Protein AF-0000000078594697 (afdb_homodimer)

Organism: NCBI:txid1408889

pLDDT: mean 94.87, std 6.85, range [51.72, 98.88]

Nearest PDB structures (foldseek):
  7an4-assembly2_C-2  TM=8.197E-01  e=1.212E-08  Campylobacter jejuni
  8dco-assembly1_A  TM=8.325E-01  e=2.370E-08  Campylobacter jejuni
  7anj-assembly1_A  TM=8.525E-01  e=1.006E-07  Campylobacter jejuni
  8dcl-assembly1_B  TM=8.296E-01  e=3.231E-08  Campylobacter jejuni
  7ang-assembly1_D  TM=7.773E-01  e=3.231E-08  Campylobacter jejuni

InterPro domains:
  IPR000888 dTDP-4-dehydrorhamnose 3,5-epimerase-like [PF00908] (2-135)
  IPR000888 dTDP-4-dehydrorhamnose 3,5-epimerase-like [PTHR21047] (2-148)
  IPR011051 RmlC-like cupin domain superfamily [SSF51182] (1-146)
  IPR014710 RmlC-like jelly roll fold [G3DSA:2.60.120.10] (1-149)

Radius of gyration: 20.28 Å; Cα contacts (8 Å, |Δi|>4): 780; chains: 2; bounding box: 42×62×44 Å

Secondary structure (DSSP, 8-state):
--TT-EEEE--EEEETTEEEEEEEETTSTT----SEEEEEEE-TT-EEEEEEESSPPEEEEEEESEEEEEEE---TT-TTTT-EEEEEEETTB-EEEEE-TT-EEEEEE-SSS-EEEEEEESS---GGGEEE--SSS-SS-----S----/--TT-EEEE--EEEETTEEEEEEEETTSTT----SEEEEEEE-TT-EEEEEEESSPPEEEEEEESEEEEEEE---TT-TTTT-EEEEEEETTB-EEEEE-TT-EEEEEE-SSS-EEEEEEESS---GGGEEE--SSS-SS-----S----

Foldseek 3Di:
DFPPKDKFFWDWAADPVGIDTDFDDCPDPNDDAFADKDKDKDAAFDKDDWKFFAAKKKKKWKEAAKKWKKKAQCDPPTPQHGDIDIDMHHDVTTIIIIDGGRIIMMMHGHDNGMIMMMITIRHHDDPVRMDTDDPPDDDRDDDDPDDDDD/DFPPKDKFFWDWAADPVGIDTDFDDCPDPNDDAFADKDKDKDAAFDKDDWKFFAAKKKKKWKEAAKKWKKKAQCDPPTPQHGDIDIDMHHDVTTIIIIDGGRIIMMMHGHDNGMIMMMITIRHHDDPVRMDTDDPPDDDRDDDDPDDDDD

Solvent-accessible surface area (backbone atoms only — not comparable to full-atom values): 15971 Å² total; per-residue (Å²): 128,56,78,75,51,44,80,40,85,42,59,72,49,73,57,98,47,35,31,41,36,53,71,50,41,63,81,42,88,81,53,76,61,70,9,31,37,34,33,38,36,31,35,52,71,32,72,52,43,31,36,28,29,66,72,44,38,41,33,38,34,35,81,35,34,27,32,42,35,38,37,37,30,72,37,88,90,45,98,35,49,74,40,72,43,79,44,71,37,5,77,92,38,46,32,35,38,34,41,44,45,51,36,35,35,29,37,29,20,71,35,91,43,59,18,33,35,36,39,44,22,35,44,63,89,50,78,86,43,52,48,74,44,55,58,81,64,60,94,83,65,91,62,78,85,66,81,77,84,126,130,55,78,75,51,44,78,40,85,43,58,70,48,72,57,99,48,34,31,41,35,55,71,49,41,63,80,42,88,83,54,76,62,72,8,29,38,33,34,40,37,30,36,51,73,34,72,50,40,33,37,29,31,66,72,44,38,42,34,37,35,33,81,34,33,27,32,42,34,38,35,36,29,73,37,86,88,44,98,33,48,75,40,75,42,79,44,71,37,6,77,91,37,45,34,36,38,33,41,44,45,52,35,36,34,31,37,30,19,73,35,92,41,57,18,34,35,37,39,43,23,35,44,64,89,50,78,86,42,53,50,76,45,55,59,80,63,58,94,82,65,91,63,78,87,66,79,77,85,126

Structure (mmCIF, N/CA/C/O backbone):
data_AF-0000000078594697-model_v1
#
loop_
_entity.id
_entity.type
_entity.pdbx_description
1 polymer 'dTDP-4-dehydrorhamnose 3,5-epimerase'
#
loop_
_atom_site.group_PDB
_atom_site.id
_atom_site.type_symbol
_atom_site.label_atom_id
_atom_site.label_alt_id
_atom_site.label_comp_id
_atom_site.label_asym_id
_atom_site.label_entity_id
_atom_site.label_seq_id
_atom_site.pdbx_PDB_ins_code
_atom_site.Cartn_x
_atom_site.Cartn_y
_atom_site.Cartn_z
_atom_site.occupancy
_atom_site.B_iso_or_equiv
_atom_site.auth_seq_id
_atom_site.auth_comp_id
_atom_site.auth_asym_id
_atom_site.auth_atom_id
_atom_site.pdbx_PDB_model_num
ATOM 1 N N . MET A 1 1 ? 9.719 -25.156 0.836 1 91.62 1 MET A N 1
ATOM 2 C CA . MET A 1 1 ? 9.695 -23.75 0.428 1 91.62 1 MET A CA 1
ATOM 3 C C . MET A 1 1 ? 10.359 -23.578 -0.934 1 91.62 1 MET A C 1
ATOM 5 O O . MET A 1 1 ? 11.422 -24.141 -1.191 1 91.62 1 MET A O 1
ATOM 9 N N . ILE A 1 2 ? 9.633 -22.938 -1.808 1 98.19 2 ILE A N 1
ATOM 10 C CA . ILE A 1 2 ? 10.133 -22.75 -3.166 1 98.19 2 ILE A CA 1
ATOM 11 C C . ILE A 1 2 ? 11.391 -21.875 -3.141 1 98.19 2 ILE A C 1
ATOM 13 O O . ILE A 1 2 ? 11.422 -20.844 -2.467 1 98.19 2 ILE A O 1
ATOM 17 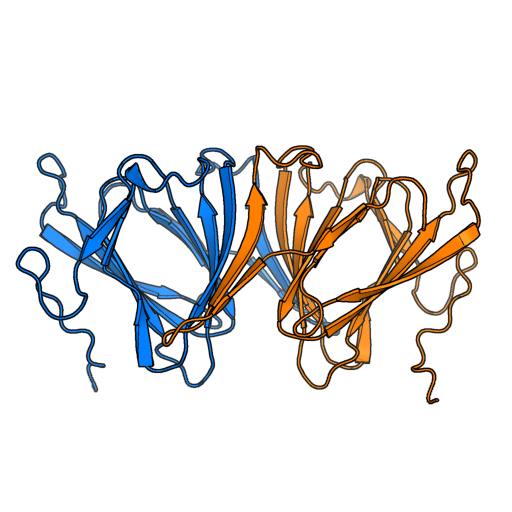N N . ASN A 1 3 ? 12.414 -22.297 -3.869 1 98 3 ASN A N 1
ATOM 18 C CA . ASN A 1 3 ? 13.695 -21.594 -3.904 1 98 3 ASN A CA 1
ATOM 19 C C . ASN A 1 3 ? 13.531 -20.141 -4.328 1 98 3 ASN A C 1
ATOM 21 O O . ASN A 1 3 ? 12.891 -19.859 -5.34 1 98 3 ASN A O 1
ATOM 25 N N . GLY A 1 4 ? 14.125 -19.219 -3.557 1 98 4 GLY A N 1
ATOM 26 C CA . GLY A 1 4 ? 14.094 -17.812 -3.912 1 98 4 GLY A CA 1
ATOM 27 C C . GLY A 1 4 ? 12.922 -17.062 -3.301 1 98 4 GLY A C 1
ATOM 28 O O . GLY A 1 4 ? 12.922 -15.836 -3.26 1 98 4 GLY A O 1
ATOM 29 N N . VAL A 1 5 ? 11.953 -17.844 -2.836 1 98.62 5 VAL A N 1
ATOM 30 C CA . VAL A 1 5 ? 10.805 -17.203 -2.201 1 98.62 5 VAL A CA 1
ATOM 31 C C . VAL A 1 5 ? 11.156 -16.828 -0.763 1 98.62 5 VAL A C 1
ATOM 33 O O . VAL A 1 5 ? 11.789 -17.609 -0.047 1 98.62 5 VAL A O 1
ATOM 36 N N . ILE A 1 6 ? 10.844 -15.625 -0.378 1 98.62 6 ILE A N 1
ATOM 37 C CA . ILE A 1 6 ? 11.07 -15.156 0.984 1 98.62 6 ILE A CA 1
ATOM 38 C C . ILE A 1 6 ? 9.734 -14.859 1.659 1 98.62 6 ILE A C 1
ATOM 40 O O . ILE A 1 6 ? 8.852 -14.227 1.066 1 98.62 6 ILE A O 1
ATOM 44 N N . VAL A 1 7 ? 9.531 -15.375 2.797 1 98.38 7 VAL A N 1
ATOM 45 C CA . VAL A 1 7 ? 8.406 -15.039 3.658 1 98.38 7 VAL A CA 1
ATOM 46 C C . VAL A 1 7 ? 8.914 -14.383 4.941 1 98.38 7 VAL A C 1
ATOM 48 O O . VAL A 1 7 ? 9.672 -14.992 5.699 1 98.38 7 VAL A O 1
ATOM 51 N N . LYS A 1 8 ? 8.508 -13.172 5.117 1 98.19 8 LYS A N 1
ATOM 52 C CA . LYS A 1 8 ? 9 -12.398 6.254 1 98.19 8 LYS A CA 1
ATOM 53 C C . LYS A 1 8 ? 7.848 -11.812 7.066 1 98.19 8 LYS A C 1
ATOM 55 O O . LYS A 1 8 ? 7.031 -11.055 6.539 1 98.19 8 LYS A O 1
ATOM 60 N N . PRO A 1 9 ? 7.789 -12.203 8.359 1 97.62 9 PRO A N 1
ATOM 61 C CA . PRO A 1 9 ? 6.773 -11.547 9.188 1 97.62 9 PRO A CA 1
ATOM 62 C C . PRO A 1 9 ? 6.938 -10.031 9.234 1 97.62 9 PRO A C 1
ATOM 64 O O . PRO A 1 9 ? 8.062 -9.531 9.297 1 97.62 9 PRO A O 1
ATOM 67 N N . LEU A 1 10 ? 5.844 -9.398 9.133 1 98.06 10 LEU A N 1
ATOM 68 C CA . LEU A 1 10 ? 5.848 -7.938 9.18 1 98.06 10 LEU A CA 1
ATOM 69 C C . LEU A 1 10 ? 5.227 -7.434 10.484 1 98.06 10 LEU A C 1
ATOM 71 O O . LEU A 1 10 ? 4.461 -8.148 11.125 1 98.06 10 LEU A O 1
ATOM 75 N N . ARG A 1 11 ? 5.523 -6.227 10.836 1 93.56 11 ARG A N 1
ATOM 76 C CA . ARG A 1 11 ? 5.023 -5.629 12.07 1 93.56 11 ARG A CA 1
ATOM 77 C C . ARG A 1 11 ? 3.709 -4.895 11.828 1 93.56 11 ARG A C 1
ATOM 79 O O . ARG A 1 11 ? 3.578 -4.145 10.859 1 93.56 11 ARG A O 1
ATOM 86 N N . LYS A 1 12 ? 2.777 -5.18 12.602 1 94.81 12 LYS A N 1
ATOM 87 C CA . LYS A 1 12 ? 1.522 -4.449 12.742 1 94.81 12 LYS A CA 1
ATOM 88 C C . LYS A 1 12 ? 1.396 -3.846 14.141 1 94.81 12 LYS A C 1
ATOM 90 O O . LYS A 1 12 ? 1.364 -4.57 15.133 1 94.81 12 LYS A O 1
ATOM 95 N N . ILE A 1 13 ? 1.347 -2.498 14.219 1 94.25 13 ILE A N 1
ATOM 96 C CA . ILE A 1 13 ? 1.383 -1.803 15.5 1 94.25 13 ILE A CA 1
ATOM 97 C C . ILE A 1 13 ? 0.039 -1.126 15.758 1 94.25 13 ILE A C 1
ATOM 99 O O . ILE A 1 13 ? -0.258 -0.08 15.18 1 94.25 13 ILE A O 1
ATOM 103 N N . PRO A 1 14 ? -0.702 -1.678 16.641 1 92.38 14 PRO A N 1
ATOM 104 C CA . PRO A 1 14 ? -2.01 -1.086 16.922 1 92.38 14 PRO A CA 1
ATOM 105 C C . PRO A 1 14 ? -1.942 0.009 17.984 1 92.38 14 PRO A C 1
ATOM 107 O O . PRO A 1 14 ? -1.043 -0.001 18.828 1 92.38 14 PRO A O 1
ATOM 110 N N . ASP A 1 15 ? -2.846 0.984 17.875 1 89 15 ASP A N 1
ATOM 111 C CA . ASP A 1 15 ? -3.117 1.951 18.922 1 89 15 ASP A CA 1
ATOM 112 C C . ASP A 1 15 ? -4.59 2.361 18.938 1 89 15 ASP A C 1
ATOM 114 O O . ASP A 1 15 ? -5.43 1.688 18.328 1 89 15 ASP A O 1
ATOM 118 N N . ASP A 1 16 ? -4.949 3.32 19.766 1 89.56 16 ASP A N 1
ATOM 119 C CA . ASP A 1 16 ? -6.352 3.678 19.953 1 89.56 16 ASP A CA 1
ATOM 120 C C . ASP A 1 16 ? -6.934 4.301 18.688 1 89.56 16 ASP A C 1
ATOM 122 O O . ASP A 1 16 ? -8.148 4.465 18.562 1 89.56 16 ASP A O 1
ATOM 126 N N . ARG A 1 17 ? -6.199 4.551 17.734 1 92.88 17 ARG A N 1
ATOM 127 C CA . ARG A 1 17 ? -6.625 5.285 16.547 1 92.88 17 ARG A CA 1
ATOM 128 C C . ARG A 1 17 ? -6.742 4.359 15.352 1 92.88 17 ARG A C 1
ATOM 130 O O . ARG A 1 17 ? -7.371 4.711 14.352 1 92.88 17 ARG A O 1
ATOM 137 N N . GLY A 1 18 ? -6.098 3.18 15.398 1 95.44 18 GLY A N 1
ATOM 138 C CA . GLY A 1 18 ? -5.938 2.219 14.312 1 95.44 18 GLY A CA 1
ATOM 139 C C . GLY A 1 18 ? -4.648 1.423 14.414 1 95.44 18 GLY A C 1
ATOM 140 O O . GLY A 1 18 ? -4.355 0.829 15.453 1 95.44 18 GLY A O 1
ATOM 141 N N . SER A 1 19 ? -3.973 1.305 13.312 1 96.25 19 SER A N 1
ATOM 142 C CA . SER A 1 19 ? -2.711 0.57 13.328 1 96.25 19 SER A CA 1
ATOM 143 C C . SER A 1 19 ? -1.758 1.085 12.25 1 96.25 19 SER A C 1
ATOM 145 O O . SER A 1 19 ? -2.174 1.787 11.328 1 96.25 19 SER A O 1
ATOM 147 N N . ILE A 1 20 ? -0.544 0.844 12.492 1 96.44 20 ILE A N 1
ATOM 148 C CA . ILE A 1 20 ? 0.496 1.033 11.484 1 96.44 20 ILE A CA 1
ATOM 149 C C . ILE A 1 20 ? 0.995 -0.325 10.992 1 96.44 20 ILE A C 1
ATOM 151 O O . ILE A 1 20 ? 1.326 -1.198 11.797 1 96.44 20 ILE A O 1
ATOM 155 N N . MET A 1 21 ? 0.98 -0.5 9.695 1 98 21 MET A N 1
ATOM 156 C CA . MET A 1 21 ? 1.438 -1.74 9.07 1 98 21 MET A CA 1
ATOM 157 C C . MET A 1 21 ? 2.652 -1.488 8.188 1 98 21 MET A C 1
ATOM 159 O O . MET A 1 21 ? 2.523 -0.924 7.098 1 98 21 MET A O 1
ATOM 163 N N . LYS A 1 22 ? 3.764 -1.979 8.633 1 97.56 22 LYS A N 1
ATOM 164 C CA . LYS A 1 22 ? 4.973 -1.815 7.832 1 97.56 22 LYS A CA 1
ATOM 165 C C . LYS A 1 22 ? 5.012 -2.818 6.684 1 97.56 22 LYS A C 1
ATOM 167 O O . LYS A 1 22 ? 4.551 -3.951 6.824 1 97.56 22 LYS A O 1
ATOM 172 N N . MET A 1 23 ? 5.637 -2.379 5.562 1 98.31 23 MET A N 1
ATOM 173 C CA . MET A 1 23 ? 5.734 -3.324 4.457 1 98.31 23 MET A CA 1
ATOM 174 C C . MET A 1 23 ? 7.188 -3.506 4.02 1 98.31 23 MET A C 1
ATOM 176 O O . MET A 1 23 ? 7.762 -4.582 4.195 1 98.31 23 MET A O 1
ATOM 180 N N . GLN A 1 24 ? 7.754 -2.447 3.547 1 98.25 24 GLN A N 1
ATOM 181 C CA . GLN A 1 24 ? 9.102 -2.602 3.008 1 98.25 24 GLN A CA 1
ATOM 182 C C . GLN A 1 24 ? 9.898 -1.306 3.141 1 98.25 24 GLN A C 1
ATOM 184 O O . GLN A 1 24 ? 9.359 -0.215 2.947 1 98.25 24 GLN A O 1
ATOM 189 N N . GLU A 1 25 ? 11.141 -1.445 3.506 1 97.75 25 GLU A N 1
ATOM 190 C CA . GLU A 1 25 ? 12.102 -0.348 3.57 1 97.75 25 GLU A CA 1
ATOM 191 C C . GLU A 1 25 ? 13.234 -0.548 2.57 1 97.75 25 GLU A C 1
ATOM 193 O O . GLU A 1 25 ? 13.578 -1.683 2.234 1 97.75 25 GLU A O 1
ATOM 198 N N . SER A 1 26 ? 13.812 0.538 2.139 1 97.81 26 SER A N 1
ATOM 199 C CA . SER A 1 26 ? 14.891 0.466 1.159 1 97.81 26 SER A CA 1
ATOM 200 C C . SER A 1 26 ? 16.125 -0.212 1.746 1 97.81 26 SER A C 1
ATOM 202 O O . SER A 1 26 ? 17 -0.675 1.006 1 97.81 26 SER A O 1
ATOM 204 N N . CYS A 1 27 ? 16.188 -0.288 3.027 1 97.06 27 CYS A N 1
ATOM 205 C CA . CYS A 1 27 ? 17.359 -0.877 3.664 1 97.06 27 CYS A CA 1
ATOM 206 C C . CYS A 1 27 ? 17.109 -2.342 4.008 1 97.06 27 CYS A C 1
ATOM 208 O O . CYS A 1 27 ? 18 -3.02 4.531 1 97.06 27 CYS A O 1
ATOM 210 N N . ASP A 1 28 ? 15.969 -2.891 3.727 1 97.62 28 ASP A N 1
ATOM 211 C CA . ASP A 1 28 ? 15.688 -4.305 3.967 1 97.62 28 ASP A CA 1
ATOM 212 C C . ASP A 1 28 ? 16.609 -5.195 3.141 1 97.62 28 ASP A C 1
ATOM 214 O O . ASP A 1 28 ? 16.906 -4.887 1.982 1 97.62 28 ASP A O 1
ATOM 218 N N . ASP A 1 29 ? 17 -6.34 3.646 1 97.62 29 ASP A N 1
ATOM 219 C CA . ASP A 1 29 ? 17.906 -7.262 2.969 1 97.62 29 ASP A CA 1
ATOM 220 C C . ASP A 1 29 ? 17.297 -7.766 1.661 1 97.62 29 ASP A C 1
ATOM 222 O O . ASP A 1 29 ? 18.016 -7.992 0.685 1 97.62 29 ASP A O 1
ATOM 226 N N . GLU A 1 30 ? 16.062 -7.887 1.634 1 97.62 30 GLU A N 1
ATOM 227 C CA . GLU A 1 30 ? 15.414 -8.5 0.478 1 97.62 30 GLU A CA 1
ATOM 228 C C . GLU A 1 30 ? 14.984 -7.449 -0.539 1 97.62 30 GLU A C 1
ATOM 230 O O . GLU A 1 30 ? 14.469 -7.785 -1.608 1 97.62 30 GLU A O 1
ATOM 235 N N . PHE A 1 31 ? 15.219 -6.207 -0.185 1 98.19 31 PHE A N 1
ATOM 236 C CA . PHE A 1 31 ? 14.789 -5.145 -1.084 1 98.19 31 PHE A CA 1
ATOM 237 C C . PHE A 1 31 ? 15.523 -5.23 -2.418 1 98.19 31 PHE A C 1
ATOM 239 O O . PHE A 1 31 ? 16.75 -5.289 -2.453 1 98.19 31 PHE A O 1
ATOM 246 N N . LYS A 1 32 ? 14.75 -5.137 -3.561 1 97.94 32 LYS A N 1
ATOM 247 C CA . LYS A 1 32 ? 15.344 -5.344 -4.879 1 97.94 32 LYS A CA 1
ATOM 248 C C . LYS A 1 32 ? 15.164 -4.113 -5.762 1 97.94 32 LYS A C 1
ATOM 250 O O . LYS A 1 32 ? 15.445 -4.156 -6.961 1 97.94 32 LYS A O 1
ATOM 255 N N . GLY A 1 33 ? 14.633 -3.037 -5.203 1 97.62 33 GLY A N 1
ATOM 256 C CA . GLY A 1 33 ? 14.367 -1.844 -5.992 1 97.62 33 GLY A CA 1
ATOM 257 C C . GLY A 1 33 ? 12.891 -1.507 -6.082 1 97.62 33 GLY A C 1
ATOM 258 O O . GLY A 1 33 ? 12.047 -2.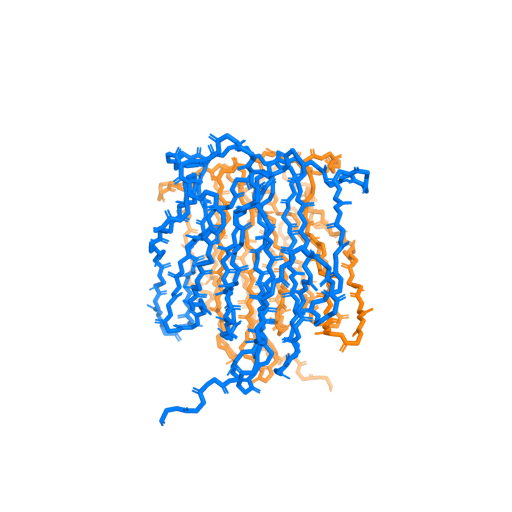258 -5.59 1 97.62 33 GLY A O 1
ATOM 259 N N . PHE A 1 34 ? 12.648 -0.349 -6.645 1 98.31 34 PHE A N 1
ATOM 260 C CA . PHE A 1 34 ? 11.281 0.13 -6.77 1 98.31 34 PHE A CA 1
ATOM 261 C C . PHE A 1 34 ? 10.945 0.45 -8.219 1 98.31 34 PHE A C 1
ATOM 263 O O . PHE A 1 34 ? 11.578 1.315 -8.836 1 98.31 34 PHE A O 1
ATOM 270 N N . GLY A 1 35 ? 10.023 -0.239 -8.734 1 98 35 GLY A N 1
ATOM 271 C CA . GLY A 1 35 ? 9.438 0.086 -10.023 1 98 35 GLY A CA 1
ATOM 272 C C . GLY A 1 35 ? 8.047 0.69 -9.914 1 98 35 GLY A C 1
ATOM 273 O O . GLY A 1 35 ? 7.789 1.767 -10.461 1 98 35 GLY A O 1
ATOM 274 N N . GLU A 1 36 ? 7.246 -0.026 -9.18 1 97.81 36 GLU A N 1
ATOM 275 C CA . GLU A 1 36 ? 5.887 0.462 -8.969 1 97.81 36 GLU A CA 1
ATOM 276 C C . GLU A 1 36 ? 5.242 -0.2 -7.754 1 97.81 36 GLU A C 1
ATOM 278 O O . GLU A 1 36 ? 5.684 -1.263 -7.312 1 97.81 36 GLU A O 1
ATOM 283 N N . ILE A 1 37 ? 4.293 0.457 -7.207 1 98.44 37 ILE A N 1
ATOM 284 C CA . ILE A 1 37 ? 3.436 -0.127 -6.184 1 98.44 37 ILE A CA 1
ATOM 285 C C . ILE A 1 37 ? 1.971 0.057 -6.57 1 98.44 37 ILE A C 1
ATOM 287 O O . ILE A 1 37 ? 1.58 1.12 -7.059 1 98.44 37 ILE A O 1
ATOM 291 N N . TYR A 1 38 ? 1.222 -0.996 -6.469 1 98.19 38 TYR A N 1
ATOM 292 C CA . TYR A 1 38 ? -0.216 -0.959 -6.711 1 98.19 38 TYR A CA 1
ATOM 293 C C . TYR A 1 38 ? -0.949 -1.932 -5.793 1 98.19 38 TYR A C 1
ATOM 295 O O . TYR A 1 38 ? -0.321 -2.67 -5.031 1 98.19 38 TYR A O 1
ATOM 303 N N . PHE A 1 39 ? -2.27 -1.885 -5.844 1 98.62 39 PHE A N 1
ATOM 304 C CA . PHE A 1 39 ? -3.102 -2.699 -4.965 1 98.62 39 PHE A CA 1
ATOM 305 C C . PHE A 1 39 ? -4.125 -3.488 -5.773 1 98.62 39 PHE A C 1
ATOM 307 O O . PHE A 1 39 ? -4.715 -2.965 -6.719 1 98.62 39 PHE A O 1
ATOM 314 N N . SER A 1 40 ? -4.262 -4.719 -5.445 1 97.88 40 SER A N 1
ATOM 315 C CA . SER A 1 40 ? -5.297 -5.57 -6.02 1 97.88 40 SER A CA 1
ATOM 316 C C . SER A 1 40 ? -6.375 -5.898 -4.992 1 97.88 40 SER A C 1
ATOM 318 O O . SER A 1 40 ? -6.07 -6.371 -3.896 1 97.88 40 SER A O 1
ATOM 320 N N . THR A 1 41 ? -7.555 -5.602 -5.305 1 97.81 41 THR A N 1
ATOM 321 C CA . THR A 1 41 ? -8.656 -6.078 -4.477 1 97.81 41 THR A CA 1
ATOM 322 C C . THR A 1 41 ? -9.25 -7.359 -5.051 1 97.81 41 THR A C 1
ATOM 324 O O . THR A 1 41 ? -9.234 -7.566 -6.266 1 97.81 41 THR A O 1
ATOM 327 N N . ILE A 1 42 ? -9.727 -8.148 -4.199 1 97.62 42 ILE A N 1
ATOM 328 C CA . ILE A 1 42 ? -10.266 -9.422 -4.656 1 97.62 42 ILE A CA 1
ATOM 329 C C . ILE A 1 42 ? -11.477 -9.805 -3.803 1 97.62 42 ILE A C 1
ATOM 331 O O . ILE A 1 42 ? -11.406 -9.773 -2.572 1 97.62 42 ILE A O 1
ATOM 335 N N . TYR A 1 43 ? -12.578 -10.18 -4.473 1 97.38 43 TYR A N 1
ATOM 336 C CA . TYR A 1 43 ? -13.812 -10.539 -3.787 1 97.38 43 TYR A CA 1
ATOM 337 C C . TYR A 1 43 ? -13.695 -11.922 -3.148 1 97.38 43 TYR A C 1
ATOM 339 O O . TYR A 1 43 ? -12.93 -12.758 -3.609 1 97.38 43 TYR A O 1
ATOM 347 N N . PRO A 1 44 ? -14.516 -12.156 -2.133 1 96.81 44 PRO A N 1
ATOM 348 C CA . PRO A 1 44 ? -14.469 -13.461 -1.467 1 96.81 44 PRO A CA 1
ATOM 349 C C . PRO A 1 44 ? -14.734 -14.617 -2.426 1 96.81 44 PRO A C 1
ATOM 351 O O . PRO A 1 44 ? -15.672 -14.562 -3.227 1 96.81 44 PRO A O 1
ATOM 354 N N . GLY A 1 45 ? -13.883 -15.586 -2.348 1 95.38 45 GLY A N 1
ATOM 355 C CA . GLY A 1 45 ? -14.078 -16.797 -3.131 1 95.38 45 GLY A CA 1
ATOM 356 C C . GLY A 1 45 ? -13.484 -16.703 -4.523 1 95.38 45 GLY A C 1
ATOM 357 O O . GLY A 1 45 ? -13.352 -17.719 -5.215 1 95.38 45 GLY A O 1
ATOM 358 N N . VAL A 1 46 ? -13.07 -15.594 -4.957 1 95.56 46 VAL A N 1
ATOM 359 C CA . VAL A 1 46 ? -12.547 -15.375 -6.301 1 95.56 46 VAL A CA 1
ATOM 360 C C . VAL A 1 46 ? -11.062 -15.727 -6.34 1 95.56 46 VAL A C 1
ATOM 362 O O . VAL A 1 46 ? -10.359 -15.602 -5.332 1 95.56 46 VAL A O 1
ATOM 365 N N . VAL A 1 47 ? -10.648 -16.172 -7.508 1 96.25 47 VAL A N 1
ATOM 36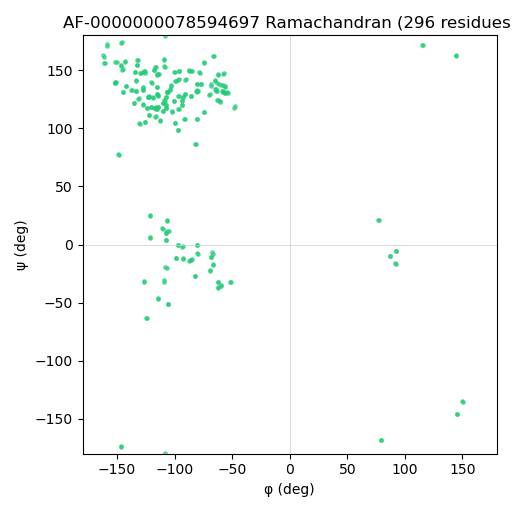6 C CA . VAL A 1 47 ? -9.242 -16.516 -7.734 1 96.25 47 VAL A CA 1
ATOM 367 C C . VAL A 1 47 ? -8.648 -15.555 -8.766 1 96.25 47 VAL A C 1
ATOM 369 O O . VAL A 1 47 ? -9.25 -15.297 -9.812 1 96.25 47 VAL A O 1
ATOM 372 N N . LYS A 1 48 ? -7.574 -14.977 -8.438 1 95.88 48 LYS A N 1
ATOM 373 C CA . LYS A 1 48 ? -6.734 -14.273 -9.406 1 95.88 48 LYS A CA 1
ATOM 374 C C . LYS A 1 48 ? -5.457 -15.055 -9.695 1 95.88 48 LYS A C 1
ATOM 376 O O . LYS A 1 48 ? -4.645 -15.281 -8.797 1 95.88 48 LYS A O 1
ATOM 381 N N . GLY A 1 49 ? -5.195 -15.43 -10.797 1 93.38 49 GLY A N 1
ATOM 382 C CA . GLY A 1 49 ? -4.086 -16.266 -11.219 1 93.38 49 GLY A CA 1
ATOM 383 C C . GLY A 1 49 ? -4.449 -17.219 -12.344 1 93.38 49 GLY A C 1
ATOM 384 O O . GLY A 1 49 ? -5.598 -17.25 -12.789 1 93.38 49 GLY A O 1
ATOM 385 N N . TRP A 1 50 ? -3.535 -17.734 -12.977 1 96.19 50 TRP A N 1
ATOM 386 C CA . TRP A 1 50 ? -2.098 -17.766 -12.727 1 96.19 50 TRP A CA 1
ATOM 387 C C . TRP A 1 50 ? -1.378 -16.672 -13.508 1 96.19 50 TRP A C 1
ATOM 389 O O . TRP A 1 50 ? -1.762 -16.344 -14.633 1 96.19 50 TRP A O 1
ATOM 399 N N . HIS A 1 51 ? -0.373 -16.109 -12.859 1 95.25 51 HIS A N 1
ATOM 400 C CA . HIS A 1 51 ? 0.492 -15.188 -13.586 1 95.25 51 HIS A CA 1
ATOM 401 C C . HIS A 1 51 ? 1.963 -15.469 -13.289 1 95.25 51 HIS A C 1
ATOM 403 O O . HIS A 1 51 ? 2.301 -15.984 -12.219 1 95.25 51 HIS A O 1
ATOM 409 N N . ILE A 1 52 ? 2.764 -15.211 -14.289 1 95.94 52 ILE A N 1
ATOM 410 C CA . ILE A 1 52 ? 4.211 -15.328 -14.133 1 95.94 52 ILE A CA 1
ATOM 411 C C . ILE A 1 52 ? 4.898 -14.102 -14.719 1 95.94 52 ILE A C 1
ATOM 413 O O . ILE A 1 52 ? 4.496 -13.594 -15.766 1 95.94 52 ILE A O 1
ATOM 417 N N . HIS A 1 53 ? 5.777 -13.586 -13.945 1 95.69 53 HIS A N 1
ATOM 418 C CA . HIS A 1 53 ? 6.605 -12.477 -14.422 1 95.69 53 HIS A CA 1
ATOM 419 C C . HIS A 1 53 ? 8.008 -12.961 -14.766 1 95.69 53 HIS A C 1
ATOM 421 O O . HIS A 1 53 ? 8.648 -13.648 -13.977 1 95.69 53 HIS A O 1
ATOM 427 N N . LYS A 1 54 ? 8.492 -12.547 -15.914 1 95 54 LYS A N 1
ATOM 428 C CA . LYS A 1 54 ? 9.766 -13.039 -16.422 1 95 54 LYS A CA 1
ATOM 429 C C . LYS A 1 54 ? 10.938 -12.289 -15.797 1 95 54 LYS A C 1
ATOM 431 O O . LYS A 1 54 ? 12.031 -12.836 -15.672 1 95 54 LYS A O 1
ATOM 436 N N . LYS A 1 55 ? 10.703 -11.07 -15.406 1 95.38 55 LYS A N 1
ATOM 437 C CA . LYS A 1 55 ? 11.797 -10.242 -14.906 1 95.38 55 LYS A CA 1
ATOM 438 C C . LYS A 1 55 ? 11.469 -9.672 -13.523 1 95.38 55 LYS A C 1
ATOM 440 O O . LYS A 1 55 ? 12.336 -9.625 -12.648 1 95.38 55 LYS A O 1
ATOM 445 N N . ALA A 1 56 ? 10.266 -9.438 -13.297 1 96.5 56 ALA A N 1
ATOM 446 C CA . ALA A 1 56 ? 9.836 -8.695 -12.117 1 96.5 56 ALA A CA 1
ATOM 447 C C . ALA A 1 56 ? 9.883 -9.57 -10.867 1 96.5 56 ALA A C 1
ATOM 449 O O . ALA A 1 56 ? 9.547 -10.758 -10.922 1 96.5 56 ALA A O 1
ATOM 450 N N . VAL A 1 57 ? 10.359 -8.992 -9.797 1 97.88 57 VAL A N 1
ATOM 451 C CA . VAL A 1 57 ? 10.227 -9.562 -8.461 1 97.88 57 VAL A CA 1
ATOM 452 C C . VAL A 1 57 ? 9.023 -8.953 -7.75 1 97.88 57 VAL A C 1
ATOM 454 O O . VAL A 1 57 ? 8.875 -7.727 -7.707 1 97.88 57 VAL A O 1
ATOM 457 N N . LEU A 1 58 ? 8.195 -9.797 -7.258 1 98.12 58 LEU A N 1
ATOM 458 C CA . LEU A 1 58 ? 6.98 -9.32 -6.602 1 98.12 58 LEU A CA 1
ATOM 459 C C . LEU A 1 58 ? 7.148 -9.32 -5.086 1 98.12 58 LEU A C 1
ATOM 461 O O . LEU A 1 58 ? 7.773 -10.219 -4.523 1 98.12 58 LEU A O 1
ATOM 465 N N . ASN A 1 59 ? 6.648 -8.336 -4.434 1 98.81 59 ASN A N 1
ATOM 466 C CA . ASN A 1 59 ? 6.504 -8.273 -2.982 1 98.81 59 ASN A CA 1
ATOM 467 C C . ASN A 1 59 ? 5.051 -8.062 -2.572 1 98.81 59 ASN A C 1
ATOM 469 O O . ASN A 1 59 ? 4.488 -6.984 -2.783 1 98.81 59 ASN A O 1
ATOM 473 N N . TYR A 1 60 ? 4.453 -9.086 -1.959 1 98.75 60 TYR A N 1
ATOM 474 C CA . TYR A 1 60 ? 3.049 -9.031 -1.568 1 98.75 60 TYR A CA 1
ATOM 475 C C . TYR A 1 60 ? 2.906 -8.781 -0.072 1 98.75 60 TYR A C 1
ATOM 477 O O . TYR A 1 60 ? 3.652 -9.352 0.73 1 98.75 60 TYR A O 1
ATOM 485 N N . ALA A 1 61 ? 2.053 -7.961 0.309 1 98.88 61 ALA A N 1
ATOM 486 C CA . ALA A 1 61 ? 1.505 -7.836 1.657 1 98.88 61 ALA A CA 1
ATOM 487 C C . ALA A 1 61 ? -0.005 -7.617 1.618 1 98.88 61 ALA A C 1
ATOM 489 O O . ALA A 1 61 ? -0.503 -6.82 0.819 1 98.88 61 ALA A O 1
ATOM 490 N N . VAL A 1 62 ? -0.708 -8.312 2.391 1 98.69 62 VAL A N 1
ATOM 491 C CA . VAL A 1 62 ? -2.162 -8.18 2.408 1 98.69 62 VAL A CA 1
ATOM 492 C C . VAL A 1 62 ? -2.582 -7.242 3.537 1 98.69 62 VAL A C 1
ATOM 494 O O . VAL A 1 62 ? -2.457 -7.582 4.715 1 98.69 62 VAL A O 1
ATOM 497 N N . VAL A 1 63 ? -3.164 -6.156 3.154 1 98.19 63 VAL A N 1
ATOM 498 C CA . VAL A 1 63 ? -3.389 -5.113 4.148 1 98.19 63 VAL A CA 1
ATOM 499 C C . VAL A 1 63 ? -4.824 -5.188 4.66 1 98.19 63 VAL A C 1
ATOM 501 O O . VAL A 1 63 ? -5.18 -4.516 5.633 1 98.19 63 VAL A O 1
ATOM 504 N N . LYS A 1 64 ? -5.645 -5.926 4.039 1 97.94 64 LYS A N 1
ATOM 505 C CA . LYS A 1 64 ? -7.012 -6.207 4.469 1 97.94 64 LYS A CA 1
ATOM 506 C C . LYS A 1 64 ? -7.469 -7.578 3.975 1 97.94 64 LYS A C 1
ATOM 508 O O 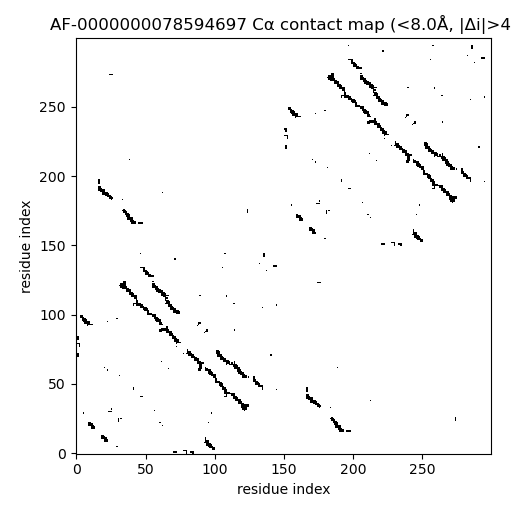. LYS A 1 64 ? -7.195 -7.957 2.834 1 97.94 64 LYS A O 1
ATOM 513 N N . GLY A 1 65 ? -8.172 -8.273 4.828 1 97.44 65 GLY A N 1
ATOM 514 C CA . GLY A 1 65 ? -8.711 -9.562 4.43 1 97.44 65 GLY A CA 1
ATOM 515 C C . GLY A 1 65 ? -7.684 -10.672 4.469 1 97.44 65 GLY A C 1
ATOM 516 O O . GLY A 1 65 ? -6.633 -10.531 5.102 1 97.44 65 GLY A O 1
ATOM 517 N N . MET A 1 66 ? -8.086 -11.812 3.871 1 97.56 66 MET A N 1
ATOM 518 C CA . MET A 1 66 ? -7.238 -13.008 3.855 1 97.56 66 MET A CA 1
ATOM 519 C C . MET A 1 66 ? -7.191 -13.625 2.463 1 97.56 66 MET A C 1
ATOM 521 O O . MET A 1 66 ? -8.211 -13.695 1.775 1 97.56 66 MET A O 1
ATOM 525 N N . ILE A 1 67 ? -6.016 -14.062 2.152 1 97.75 67 ILE A N 1
ATOM 526 C CA . ILE A 1 67 ? -5.891 -14.781 0.888 1 97.75 67 ILE A CA 1
ATOM 527 C C . ILE A 1 67 ? -5.109 -16.078 1.104 1 97.75 67 ILE A C 1
ATOM 529 O O . ILE A 1 67 ? -4.363 -16.203 2.08 1 97.75 67 ILE A O 1
ATOM 533 N N . LYS A 1 68 ? -5.363 -16.984 0.257 1 97.81 68 LYS A N 1
ATOM 534 C CA . LYS A 1 68 ? -4.477 -18.109 0.035 1 97.81 68 LYS A CA 1
ATOM 535 C C . LYS A 1 68 ? -3.609 -17.906 -1.202 1 97.81 68 LYS A C 1
ATOM 537 O O . LYS A 1 68 ? -4.098 -17.984 -2.332 1 97.81 68 LYS A O 1
ATOM 542 N N . LEU A 1 69 ? -2.383 -17.594 -0.979 1 98.38 69 LEU A N 1
ATOM 543 C CA . LEU A 1 69 ? -1.411 -17.438 -2.053 1 98.38 69 LEU A CA 1
ATOM 544 C C . LEU A 1 69 ? -0.791 -18.766 -2.441 1 98.38 69 LEU A C 1
ATOM 546 O O . LEU A 1 69 ? -0.32 -19.516 -1.577 1 98.38 69 LEU A O 1
ATOM 550 N N . VAL A 1 70 ? -0.839 -19.031 -3.711 1 98.25 70 VAL A N 1
ATOM 551 C CA . VAL A 1 70 ? -0.305 -20.297 -4.195 1 98.25 70 VAL A CA 1
ATOM 552 C C . VAL A 1 70 ? 0.789 -20.047 -5.227 1 98.25 70 VAL A C 1
ATOM 554 O O . VAL A 1 70 ? 0.6 -19.25 -6.156 1 98.25 70 VAL A O 1
ATOM 557 N N . LEU A 1 71 ? 1.894 -20.672 -4.973 1 98.62 71 LEU A N 1
ATOM 558 C CA . LEU A 1 71 ? 3.045 -20.562 -5.859 1 98.62 71 LEU A CA 1
ATOM 559 C C . LEU A 1 71 ? 3.354 -21.906 -6.508 1 98.62 71 LEU A C 1
ATOM 561 O O . LEU A 1 71 ? 3.105 -22.969 -5.91 1 98.62 71 LEU A O 1
ATOM 565 N N . PHE A 1 72 ? 3.836 -21.891 -7.73 1 98.44 72 PHE A N 1
ATOM 566 C CA . PHE A 1 72 ? 4.277 -23.078 -8.438 1 98.44 72 PHE A CA 1
ATOM 567 C C . PHE A 1 72 ? 5.609 -22.828 -9.141 1 98.44 72 PHE A C 1
ATOM 569 O O . PHE A 1 72 ? 5.723 -21.922 -9.961 1 98.44 72 PHE A O 1
ATOM 576 N N . ASP A 1 73 ? 6.609 -23.641 -8.797 1 98.5 73 ASP A N 1
ATOM 577 C CA . ASP A 1 73 ? 7.93 -23.516 -9.398 1 98.5 73 ASP A CA 1
ATOM 578 C C . ASP A 1 73 ? 8.062 -24.406 -10.641 1 98.5 73 ASP A C 1
ATOM 580 O O . ASP A 1 73 ? 8.195 -25.625 -10.531 1 98.5 73 ASP A O 1
ATOM 584 N N . ASP A 1 74 ? 8.086 -23.766 -11.766 1 96.75 74 ASP A N 1
ATOM 585 C CA . ASP A 1 74 ? 8.234 -24.484 -13.023 1 96.75 74 ASP A CA 1
ATOM 586 C C . ASP A 1 74 ? 9.602 -24.219 -13.656 1 96.75 74 ASP A C 1
ATOM 588 O O . ASP A 1 74 ? 9.797 -24.469 -14.852 1 96.75 74 ASP A O 1
ATOM 592 N N . ARG A 1 75 ? 10.484 -23.672 -12.922 1 97.06 75 ARG A N 1
ATOM 593 C CA . ARG A 1 75 ? 11.797 -23.344 -13.453 1 97.06 75 ARG A CA 1
ATOM 594 C C . ARG A 1 75 ? 12.609 -24.594 -13.727 1 97.06 75 ARG A C 1
ATOM 596 O O . ARG A 1 75 ? 12.789 -25.438 -12.836 1 97.06 75 ARG A O 1
ATOM 603 N N . LYS A 1 76 ? 13.109 -24.672 -14.844 1 95.19 76 LYS A N 1
ATOM 604 C CA . LYS A 1 76 ? 13.766 -25.875 -15.336 1 95.19 76 LYS A CA 1
ATOM 605 C C . LYS A 1 76 ? 14.984 -26.219 -14.484 1 95.19 76 LYS A C 1
ATOM 607 O O . LYS A 1 76 ? 15.211 -27.391 -14.172 1 95.19 76 LYS A O 1
ATOM 612 N N . ASN A 1 77 ? 15.766 -25.297 -13.977 1 94.75 77 ASN A N 1
ATOM 613 C CA . ASN A 1 77 ? 17 -25.547 -13.25 1 94.75 77 ASN A CA 1
ATOM 614 C C . ASN A 1 77 ? 16.844 -25.297 -11.75 1 94.75 77 ASN A C 1
ATOM 616 O O . ASN A 1 77 ? 17.828 -25.156 -11.031 1 94.75 77 ASN A O 1
ATOM 620 N N . SER A 1 78 ? 15.586 -25.328 -11.32 1 97 78 SER A N 1
ATOM 621 C CA . SER A 1 78 ? 15.352 -25.047 -9.914 1 97 78 SER A CA 1
ATOM 622 C C . SER A 1 78 ? 15.391 -26.312 -9.07 1 97 78 SER A C 1
ATOM 624 O O . SER A 1 78 ? 14.883 -27.359 -9.492 1 97 78 SER A O 1
ATOM 626 N N . SER A 1 79 ? 15.953 -26.234 -7.848 1 97.94 79 SER A N 1
ATOM 627 C CA . SER A 1 79 ? 15.984 -27.359 -6.906 1 97.94 79 SER A CA 1
ATOM 628 C C . SER A 1 79 ? 14.586 -27.688 -6.395 1 97.94 79 SER A C 1
ATOM 630 O O . SER A 1 79 ? 14.367 -28.734 -5.793 1 97.94 79 SER A O 1
ATOM 632 N N . THR A 1 80 ? 13.594 -26.797 -6.68 1 98.31 80 THR A N 1
ATOM 633 C CA . THR A 1 80 ? 12.234 -27.016 -6.195 1 98.31 80 THR A CA 1
ATOM 634 C C . THR A 1 80 ? 11.242 -27.078 -7.355 1 98.31 80 THR A C 1
ATOM 636 O O . THR A 1 80 ? 10.07 -26.734 -7.203 1 98.31 80 THR A O 1
ATOM 639 N N . LYS A 1 81 ? 11.789 -27.453 -8.5 1 97.75 81 LYS A N 1
ATOM 640 C CA . LYS A 1 81 ? 10.906 -27.594 -9.656 1 97.75 81 LYS A CA 1
ATOM 641 C C . LYS A 1 81 ? 9.734 -28.516 -9.359 1 97.75 81 LYS A C 1
ATOM 643 O O . LYS A 1 81 ? 9.93 -29.609 -8.805 1 97.75 81 LYS A O 1
ATOM 648 N N . GLY A 1 82 ? 8.555 -28.031 -9.68 1 97.12 82 GLY A N 1
ATOM 649 C CA . GLY A 1 82 ? 7.371 -28.859 -9.516 1 97.12 82 GLY A CA 1
ATOM 650 C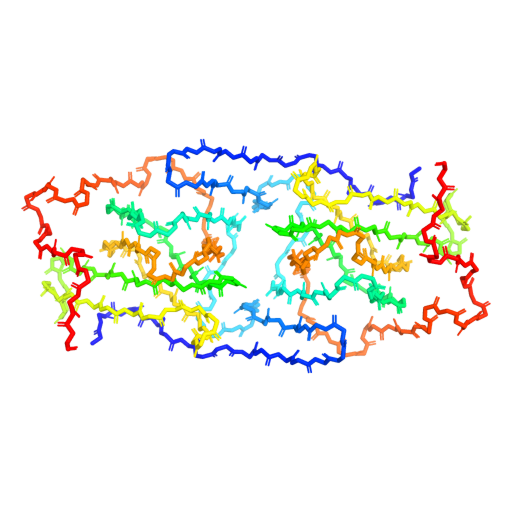 C . GLY A 1 82 ? 6.691 -28.672 -8.172 1 97.12 82 GLY A C 1
ATOM 651 O O . GLY A 1 82 ? 5.59 -29.172 -7.949 1 97.12 82 GLY A O 1
ATOM 652 N N . GLU A 1 83 ? 7.301 -27.906 -7.32 1 97.75 83 GLU A N 1
ATOM 653 C CA . GLU A 1 83 ? 6.758 -27.703 -5.98 1 97.75 83 GLU A CA 1
ATOM 654 C C . GLU A 1 83 ? 5.633 -26.672 -5.984 1 97.75 83 GLU A C 1
ATOM 656 O O . GLU A 1 83 ? 5.723 -25.656 -6.672 1 97.75 83 GLU A O 1
ATOM 661 N N . ILE A 1 84 ? 4.621 -27.031 -5.23 1 97.69 84 ILE A N 1
ATOM 662 C CA . ILE A 1 84 ? 3.543 -26.094 -4.93 1 97.69 84 ILE A CA 1
ATOM 663 C C . ILE A 1 84 ? 3.662 -25.625 -3.48 1 97.69 84 ILE A C 1
ATOM 665 O O . ILE A 1 84 ? 3.936 -26.422 -2.58 1 97.69 84 ILE A O 1
ATOM 669 N N . GLN A 1 85 ? 3.586 -24.359 -3.326 1 98.19 85 GLN A N 1
ATOM 670 C CA . GLN A 1 85 ? 3.635 -23.781 -1.991 1 98.19 85 GLN A CA 1
ATOM 671 C C . GLN A 1 85 ? 2.398 -22.922 -1.72 1 98.19 85 GLN A C 1
ATOM 673 O O . GLN A 1 85 ? 2.021 -22.094 -2.543 1 98.19 85 GLN A O 1
ATOM 678 N N . GLU A 1 86 ? 1.729 -23.188 -0.64 1 97.56 86 GLU A N 1
ATOM 679 C CA . GLU A 1 86 ? 0.575 -22.406 -0.199 1 97.56 86 GLU A CA 1
ATOM 680 C C . GLU A 1 86 ? 0.926 -21.531 0.996 1 97.56 86 GLU A C 1
ATOM 682 O O . GLU A 1 86 ? 1.551 -21.984 1.952 1 97.56 86 GLU A O 1
ATOM 687 N N . ILE A 1 87 ? 0.573 -20.312 0.901 1 97.75 87 ILE A N 1
ATOM 688 C CA . ILE A 1 87 ? 0.83 -19.375 1.979 1 97.75 87 ILE A CA 1
ATOM 689 C C . ILE A 1 87 ? -0.445 -18.594 2.301 1 97.75 87 ILE A C 1
ATOM 691 O O . ILE A 1 87 ? -1.037 -17.969 1.418 1 97.75 87 ILE A O 1
ATOM 695 N N . TYR A 1 88 ? -0.854 -18.594 3.535 1 96.88 88 TYR A N 1
ATOM 696 C CA . TYR A 1 88 ? -1.993 -17.797 3.969 1 96.88 88 TYR A CA 1
ATOM 697 C C . TYR A 1 88 ? -1.537 -16.438 4.504 1 96.88 88 TYR A C 1
ATOM 699 O O . TYR A 1 88 ? -0.685 -16.375 5.391 1 96.88 88 TYR A O 1
ATOM 707 N N . LEU A 1 89 ? -2.111 -15.406 3.857 1 97.44 89 LEU A N 1
ATOM 708 C CA . LEU A 1 89 ? -1.724 -14.047 4.195 1 97.44 89 LEU A CA 1
ATOM 709 C C . LEU A 1 89 ? -2.947 -13.195 4.531 1 97.44 89 LEU A C 1
ATOM 711 O O . LEU A 1 89 ? -4.02 -13.398 3.959 1 97.44 89 LEU A O 1
ATOM 715 N N . GLY A 1 90 ? -2.723 -12.242 5.418 1 96.44 90 GLY A N 1
ATOM 716 C CA . GLY A 1 90 ? -3.779 -11.281 5.703 1 96.44 90 GLY A CA 1
ATOM 717 C C . GLY A 1 90 ? -3.807 -10.844 7.152 1 96.44 90 GLY A C 1
ATOM 718 O O . GLY A 1 90 ? -2.756 -10.703 7.785 1 96.44 90 GLY A O 1
ATOM 719 N N . ASP A 1 91 ? -4.98 -10.602 7.641 1 92.75 91 ASP A N 1
ATOM 720 C CA . ASP A 1 91 ? -5.211 -10.031 8.961 1 92.75 91 ASP A CA 1
ATOM 721 C C . ASP A 1 91 ? -4.613 -10.914 10.055 1 92.75 91 ASP A C 1
ATOM 723 O O . ASP A 1 91 ? -4.027 -10.406 11.016 1 92.75 91 ASP A O 1
ATOM 727 N N . LYS A 1 92 ? -4.633 -12.156 9.898 1 92.69 92 LYS A N 1
ATOM 728 C CA . LYS A 1 92 ? -4.18 -13.094 10.922 1 92.69 92 LYS A CA 1
ATOM 729 C C . LYS A 1 92 ? -2.713 -13.461 10.727 1 92.69 92 LYS A C 1
ATOM 731 O O . LYS A 1 92 ? -2.113 -14.125 11.57 1 92.69 92 LYS A O 1
ATOM 736 N N . ASN A 1 93 ? -2.188 -13.117 9.602 1 96.19 93 ASN A N 1
ATOM 737 C CA . ASN A 1 93 ? -0.803 -13.398 9.234 1 96.19 93 ASN A CA 1
ATOM 738 C C . ASN A 1 93 ? -0.237 -12.312 8.32 1 96.19 93 ASN A C 1
ATOM 740 O O . ASN A 1 93 ? -0.072 -12.531 7.121 1 96.19 93 ASN A O 1
ATOM 744 N N . TYR A 1 94 ? 0.101 -11.203 8.922 1 98.19 94 TYR A N 1
ATOM 745 C CA . TYR A 1 94 ? 0.642 -10.094 8.148 1 98.19 94 TYR A CA 1
ATOM 746 C C . TYR A 1 94 ? 2.121 -10.305 7.852 1 98.19 94 TYR A C 1
ATOM 748 O O . TYR A 1 94 ? 2.961 -10.203 8.75 1 98.19 94 TYR A O 1
ATOM 756 N N . SER A 1 95 ? 2.443 -10.609 6.586 1 98.62 95 SER A N 1
ATOM 757 C CA . SER A 1 95 ? 3.801 -10.945 6.168 1 98.62 95 SER A CA 1
ATOM 758 C C . SER A 1 95 ? 4.105 -10.391 4.777 1 98.62 95 SER A C 1
ATOM 760 O O . SER A 1 95 ? 3.189 -10.047 4.031 1 98.62 95 SER A O 1
ATOM 762 N N . LEU A 1 96 ? 5.352 -10.258 4.574 1 98.81 96 LEU A N 1
ATOM 763 C CA . LEU A 1 96 ? 5.84 -9.992 3.225 1 98.81 96 LEU A CA 1
ATOM 764 C C . LEU A 1 96 ? 6.203 -11.297 2.516 1 98.81 96 LEU A C 1
ATOM 766 O O . LEU A 1 96 ? 6.926 -12.125 3.07 1 98.81 96 LEU A O 1
ATOM 770 N N . VAL A 1 97 ? 5.672 -11.492 1.377 1 98.81 97 VAL A N 1
ATOM 771 C CA . VAL A 1 97 ? 6.113 -12.594 0.53 1 98.81 97 VAL A CA 1
ATOM 772 C C . VAL A 1 97 ? 6.773 -12.039 -0.732 1 98.81 97 VAL A C 1
ATOM 774 O O . VAL A 1 97 ? 6.137 -11.328 -1.513 1 98.81 97 VAL A O 1
ATOM 777 N N . GLN A 1 98 ? 7.996 -12.352 -0.886 1 98.88 98 GLN A N 1
ATOM 778 C CA . GLN A 1 98 ? 8.711 -11.984 -2.102 1 98.88 98 GLN A CA 1
ATOM 779 C C . GLN A 1 98 ? 8.812 -13.164 -3.061 1 98.88 98 GLN A C 1
ATOM 781 O O . GLN A 1 98 ? 9.281 -14.242 -2.682 1 98.88 98 GLN A O 1
ATOM 786 N N . ILE A 1 99 ? 8.344 -12.977 -4.238 1 98.62 99 ILE A N 1
ATOM 787 C CA . ILE A 1 99 ? 8.305 -14.008 -5.266 1 98.62 99 ILE A CA 1
ATOM 788 C C . ILE A 1 99 ? 9.297 -13.68 -6.375 1 98.62 99 ILE A C 1
ATOM 790 O O . ILE A 1 99 ? 9.156 -12.664 -7.062 1 98.62 99 ILE A O 1
ATOM 794 N N . PRO A 1 100 ? 10.32 -14.5 -6.543 1 98.06 100 PRO A N 1
ATOM 795 C CA . PRO A 1 100 ? 11.273 -14.234 -7.625 1 98.06 100 PRO A CA 1
ATOM 796 C C . PRO A 1 100 ? 10.648 -14.383 -9.008 1 98.06 100 PRO A C 1
ATOM 798 O O . PRO A 1 100 ? 9.57 -14.969 -9.141 1 98.06 100 PRO A O 1
ATOM 801 N N . SER A 1 101 ? 11.312 -13.812 -10.039 1 96.88 101 SER A N 1
ATOM 802 C CA . SER A 1 101 ? 10.844 -13.969 -11.406 1 96.88 101 SER A CA 1
ATOM 803 C C . SER A 1 101 ? 10.75 -15.438 -11.805 1 96.88 101 SER A C 1
ATOM 805 O O . SER A 1 101 ? 11.453 -16.281 -11.242 1 96.88 101 SER A O 1
ATOM 807 N N . ASN A 1 102 ? 9.82 -15.75 -12.617 1 97.31 102 ASN A N 1
ATOM 808 C CA . ASN A 1 102 ? 9.664 -17.062 -13.234 1 97.31 102 ASN A CA 1
ATOM 809 C C . ASN A 1 102 ? 9.07 -18.062 -12.258 1 97.31 102 ASN A C 1
ATOM 811 O O . ASN A 1 102 ? 9.328 -19.266 -12.367 1 97.31 102 ASN A O 1
ATOM 815 N N . VAL A 1 103 ? 8.438 -17.625 -11.273 1 98.12 103 VAL A N 1
ATOM 816 C CA . VAL A 1 103 ? 7.621 -18.453 -10.406 1 98.12 103 VAL A CA 1
ATOM 817 C C . VAL A 1 103 ? 6.145 -18.125 -10.609 1 98.12 103 VAL A C 1
ATOM 819 O O . VAL A 1 103 ? 5.738 -16.969 -10.484 1 98.12 103 VAL A O 1
ATOM 822 N N . TRP A 1 104 ? 5.355 -19.094 -10.977 1 98 104 TRP A N 1
ATOM 823 C CA . TRP A 1 104 ? 3.918 -18.891 -11.133 1 98 104 TRP A CA 1
ATOM 824 C C . TRP A 1 104 ? 3.27 -18.562 -9.789 1 98 104 TRP A C 1
ATOM 826 O O . TRP A 1 104 ? 3.629 -19.141 -8.758 1 98 104 TRP A O 1
ATOM 836 N N . ASN A 1 105 ? 2.336 -17.672 -9.859 1 98.31 105 ASN A N 1
ATOM 837 C CA . ASN A 1 105 ? 1.63 -17.344 -8.625 1 98.31 105 ASN A CA 1
ATOM 838 C C . ASN A 1 105 ? 0.17 -17 -8.891 1 98.31 105 ASN A C 1
ATOM 840 O O . ASN A 1 105 ? -0.184 -16.594 -10.008 1 98.31 105 ASN A O 1
ATOM 844 N N . GLY A 1 106 ? -0.641 -17.188 -7.945 1 97.62 106 GLY A N 1
ATOM 845 C CA . GLY A 1 106 ? -2.045 -16.812 -7.867 1 97.62 106 GLY A CA 1
ATOM 846 C C . GLY A 1 106 ? -2.58 -16.812 -6.449 1 97.62 106 GLY A C 1
ATOM 847 O O . GLY A 1 106 ? -1.946 -17.344 -5.539 1 97.62 106 GLY A O 1
ATOM 848 N N . PHE A 1 107 ? -3.717 -16.141 -6.301 1 97.81 107 PHE A N 1
ATOM 849 C CA . PHE A 1 107 ? -4.258 -16.141 -4.949 1 97.81 107 PHE A CA 1
ATOM 850 C C . PHE A 1 107 ? -5.781 -16.156 -4.973 1 97.81 107 PHE A C 1
ATOM 852 O O . PHE A 1 107 ? -6.395 -15.68 -5.93 1 97.81 107 PHE A O 1
ATOM 859 N N . LYS A 1 108 ? -6.352 -16.734 -3.961 1 97.56 108 LYS A N 1
ATOM 860 C CA . LYS A 1 108 ? -7.785 -16.797 -3.705 1 97.56 108 LYS A CA 1
ATOM 861 C C . LYS A 1 108 ? -8.148 -16.047 -2.426 1 97.56 108 LYS A C 1
ATOM 863 O O . LYS A 1 108 ? -7.473 -16.172 -1.405 1 97.56 108 LYS A O 1
ATOM 868 N N . CYS A 1 109 ? -9.164 -15.328 -2.574 1 97.75 109 CYS A N 1
ATOM 869 C CA . CYS A 1 109 ? -9.68 -14.695 -1.361 1 97.75 109 CYS A CA 1
ATOM 870 C C . CYS A 1 109 ? -10.391 -15.711 -0.479 1 97.75 109 CYS A C 1
ATOM 872 O O . CYS A 1 109 ? -11.414 -16.281 -0.876 1 97.75 109 CYS A O 1
ATOM 874 N N . VAL A 1 110 ? -9.969 -16.078 0.698 1 94.56 110 VAL A N 1
ATOM 875 C CA . VAL A 1 110 ? -10.516 -17.141 1.522 1 94.56 110 VAL A CA 1
ATOM 876 C C . VAL A 1 110 ? -11.273 -16.547 2.709 1 94.56 110 VAL A C 1
ATOM 878 O O . VAL A 1 110 ? -11.914 -17.281 3.473 1 94.56 110 VAL A O 1
ATOM 881 N N . GLY A 1 111 ? -11.539 -15.391 2.85 1 87.75 111 GLY A N 1
ATOM 882 C CA . GLY A 1 111 ? -12.305 -14.758 3.91 1 87.75 111 GLY A CA 1
ATOM 883 C C . GLY A 1 111 ? -13.672 -14.273 3.451 1 87.75 111 GLY A C 1
ATOM 884 O O . GLY A 1 111 ? -14.07 -14.523 2.312 1 87.75 111 GLY A O 1
ATOM 885 N N . THR A 1 112 ? -14.398 -13.672 4.395 1 90.44 112 THR A N 1
ATOM 886 C CA . THR A 1 112 ? -15.734 -13.164 4.098 1 90.44 112 THR A CA 1
ATOM 887 C C . THR A 1 112 ? -15.664 -11.742 3.553 1 90.44 112 THR A C 1
ATOM 889 O O . THR A 1 112 ? -16.625 -11.242 2.977 1 90.44 112 THR A O 1
ATOM 892 N N . ASP A 1 113 ? -14.516 -11.188 3.742 1 93.56 113 ASP A N 1
ATOM 893 C CA . ASP A 1 113 ? -14.352 -9.797 3.32 1 93.56 113 ASP A CA 1
ATOM 894 C C . ASP A 1 113 ? -13.453 -9.703 2.086 1 93.56 113 ASP A C 1
ATOM 896 O O . ASP A 1 113 ? -12.609 -10.57 1.855 1 93.56 113 ASP A O 1
ATOM 900 N N . GLU A 1 114 ? -13.672 -8.68 1.344 1 96.44 114 GLU A N 1
ATOM 901 C CA . GLU A 1 114 ? -12.758 -8.359 0.253 1 96.44 114 GLU A CA 1
ATOM 902 C C . GLU A 1 114 ? -11.328 -8.195 0.765 1 96.44 114 GLU A C 1
ATOM 904 O O . GLU A 1 114 ? -11.109 -7.594 1.82 1 96.44 114 GLU A O 1
ATOM 909 N N . ALA A 1 115 ? -10.422 -8.766 0.049 1 98.25 115 ALA A N 1
ATOM 910 C CA . ALA A 1 115 ? -9.023 -8.625 0.428 1 98.25 115 ALA A CA 1
ATOM 911 C C . ALA A 1 115 ? -8.336 -7.559 -0.419 1 98.25 115 ALA A C 1
ATOM 913 O O . ALA A 1 115 ? -8.742 -7.297 -1.553 1 98.25 115 ALA A O 1
ATOM 914 N N . ILE A 1 116 ? -7.375 -6.902 0.185 1 98.62 116 ILE A N 1
ATOM 915 C CA . ILE A 1 116 ? -6.547 -5.926 -0.514 1 98.62 116 ILE A CA 1
ATOM 916 C C . ILE A 1 116 ? -5.082 -6.348 -0.442 1 98.62 116 ILE A C 1
ATOM 918 O O . ILE A 1 116 ? -4.504 -6.418 0.645 1 98.62 116 ILE A O 1
ATOM 922 N N . VAL A 1 117 ? -4.5 -6.59 -1.58 1 98.75 117 VAL A N 1
ATOM 923 C CA . VAL A 1 117 ? -3.113 -7.031 -1.691 1 98.75 117 VAL A CA 1
ATOM 924 C C . VAL A 1 117 ? -2.25 -5.891 -2.221 1 98.75 117 VAL A C 1
ATOM 926 O O . VAL A 1 117 ? -2.486 -5.379 -3.32 1 98.75 117 VAL A O 1
ATOM 929 N N . ALA A 1 118 ? -1.316 -5.488 -1.406 1 98.88 118 ALA A N 1
ATOM 930 C CA . ALA A 1 118 ? -0.287 -4.574 -1.898 1 98.88 118 ALA A CA 1
ATOM 931 C C . ALA A 1 118 ? 0.808 -5.332 -2.643 1 98.88 118 ALA A C 1
ATOM 933 O O . ALA A 1 118 ? 1.289 -6.363 -2.168 1 98.88 118 ALA A O 1
ATOM 934 N N . ASP A 1 119 ? 1.146 -4.828 -3.799 1 98.44 119 ASP A N 1
ATOM 935 C CA . ASP A 1 119 ? 2.195 -5.438 -4.609 1 98.44 119 ASP A CA 1
ATOM 936 C C . ASP A 1 119 ? 3.266 -4.41 -4.98 1 98.44 119 ASP A C 1
ATOM 938 O O . ASP A 1 119 ? 3.02 -3.518 -5.797 1 98.44 119 ASP A O 1
ATOM 942 N N . LEU A 1 120 ? 4.395 -4.516 -4.328 1 98.62 120 LEU A N 1
ATOM 943 C CA . LEU A 1 120 ? 5.566 -3.723 -4.676 1 98.62 120 LEU A CA 1
ATOM 944 C C . LEU A 1 120 ? 6.469 -4.477 -5.645 1 98.62 120 LEU A C 1
ATOM 946 O O . LEU A 1 120 ? 6.949 -5.57 -5.328 1 98.62 120 LEU A O 1
ATOM 950 N N . ILE A 1 121 ? 6.664 -3.869 -6.805 1 97.5 121 ILE A N 1
ATOM 951 C CA . ILE A 1 121 ? 7.418 -4.512 -7.875 1 97.5 121 ILE A CA 1
ATOM 952 C C . ILE A 1 121 ? 8.688 -3.717 -8.156 1 97.5 121 ILE A C 1
ATOM 954 O O . ILE A 1 121 ? 8.68 -2.482 -8.125 1 97.5 121 ILE A O 1
ATOM 958 N N . ASN A 1 122 ? 9.727 -4.402 -8.508 1 97.5 122 ASN A N 1
ATOM 959 C CA . ASN A 1 122 ? 11.031 -3.766 -8.617 1 97.5 122 ASN A CA 1
ATOM 960 C C . ASN A 1 122 ? 11.227 -3.111 -9.977 1 97.5 122 ASN A C 1
ATOM 962 O O . ASN A 1 122 ? 12.164 -2.338 -10.172 1 97.5 122 ASN A O 1
ATOM 966 N N . ILE A 1 123 ? 10.391 -3.377 -10.945 1 95.81 123 ILE A N 1
ATOM 967 C CA . ILE A 1 123 ? 10.461 -2.754 -12.266 1 95.81 123 ILE A CA 1
ATOM 968 C C . ILE A 1 123 ? 9.078 -2.266 -12.68 1 95.81 123 ILE A C 1
ATOM 970 O O . ILE A 1 123 ? 8.062 -2.691 -12.117 1 95.81 123 ILE A O 1
ATOM 974 N N . ILE A 1 124 ? 9.102 -1.328 -13.602 1 93.25 124 ILE A N 1
ATOM 975 C CA . ILE A 1 124 ? 7.828 -0.854 -14.125 1 93.25 124 ILE A CA 1
ATOM 976 C C . ILE A 1 124 ? 7.164 -1.961 -14.945 1 93.25 124 ILE A C 1
ATOM 978 O O . ILE A 1 124 ? 7.828 -2.65 -15.719 1 93.25 124 ILE A O 1
ATOM 982 N N . HIS A 1 125 ? 5.918 -2.062 -14.734 1 86.19 125 HIS A N 1
ATOM 983 C CA . HIS A 1 125 ? 5.184 -3.117 -15.422 1 86.19 125 HIS A CA 1
ATOM 984 C C . HIS A 1 125 ? 5.223 -2.92 -16.938 1 86.19 125 HIS A C 1
ATOM 986 O O . HIS A 1 125 ? 4.945 -1.824 -17.422 1 86.19 125 HIS A O 1
ATOM 992 N N . GLU A 1 126 ? 5.68 -3.936 -17.547 1 82.62 126 GLU A N 1
ATOM 993 C CA . GLU A 1 126 ? 5.586 -4.012 -19 1 82.62 126 GLU A CA 1
ATOM 994 C C . GLU A 1 126 ? 4.75 -5.211 -19.438 1 82.62 126 GLU A C 1
ATOM 996 O O . GLU A 1 126 ? 4.949 -6.324 -18.953 1 82.62 126 GLU A O 1
ATOM 1001 N N . ASP A 1 127 ? 3.809 -4.957 -20.219 1 74.94 127 ASP A N 1
ATOM 1002 C CA . ASP A 1 127 ? 2.867 -5.992 -20.625 1 74.94 127 ASP A CA 1
ATOM 1003 C C . ASP A 1 127 ? 3.6 -7.223 -21.156 1 74.94 127 ASP A C 1
ATOM 1005 O O . ASP A 1 127 ? 3.17 -8.359 -20.938 1 74.94 127 ASP A O 1
ATOM 1009 N N . ASP A 1 128 ? 4.594 -7.043 -21.703 1 78.56 128 ASP A N 1
ATOM 1010 C CA . ASP A 1 128 ? 5.262 -8.125 -22.422 1 78.56 128 ASP A CA 1
ATOM 1011 C C . ASP A 1 128 ? 6.051 -9.016 -21.469 1 78.56 128 ASP A C 1
ATOM 1013 O O . ASP A 1 128 ? 6.555 -10.07 -21.859 1 78.56 128 ASP A O 1
ATOM 1017 N N . GLU A 1 129 ? 5.977 -8.648 -20.25 1 83.44 129 GLU A N 1
ATOM 1018 C CA . GLU A 1 129 ? 6.855 -9.438 -19.391 1 83.44 129 GLU A CA 1
ATOM 1019 C C . GLU A 1 129 ? 6.055 -10.398 -18.516 1 83.44 129 GLU A C 1
ATOM 1021 O O . GLU A 1 129 ? 6.625 -11.148 -17.719 1 83.44 129 GLU A O 1
ATOM 1026 N N . MET A 1 130 ? 4.781 -10.383 -18.766 1 87.94 130 MET A N 1
ATOM 1027 C CA . MET A 1 130 ? 3.906 -11.219 -17.938 1 87.94 130 MET A CA 1
ATOM 1028 C C . MET A 1 130 ? 3.15 -12.227 -18.812 1 87.94 130 MET A C 1
ATOM 1030 O O . MET A 1 130 ? 2.707 -11.898 -19.906 1 87.94 130 MET A O 1
ATOM 1034 N N . LEU A 1 131 ? 3.018 -13.492 -18.297 1 90.38 131 LEU A N 1
ATOM 1035 C CA . LEU A 1 131 ? 2.184 -14.523 -18.891 1 90.38 131 LEU A CA 1
ATOM 1036 C C . LEU A 1 131 ? 1.072 -14.953 -17.938 1 90.38 131 LEU A C 1
ATOM 1038 O O . LEU A 1 131 ? 1.248 -14.914 -16.719 1 90.38 131 LEU A O 1
ATOM 1042 N N . ARG A 1 132 ? 0.004 -15.344 -18.594 1 92.38 132 ARG A N 1
ATOM 1043 C CA . ARG A 1 132 ? -1.145 -15.758 -17.797 1 92.38 132 ARG A CA 1
ATOM 1044 C C . ARG A 1 132 ? -1.617 -17.156 -18.188 1 92.38 132 ARG A C 1
ATOM 1046 O O . ARG A 1 132 ? -1.405 -17.578 -19.328 1 92.38 132 ARG A O 1
ATOM 1053 N N . LEU A 1 133 ? -2.156 -17.875 -17.219 1 92.38 133 LEU A N 1
ATOM 1054 C CA . LEU A 1 133 ? -2.844 -19.141 -17.406 1 92.38 133 LEU A CA 1
ATOM 1055 C C . LEU A 1 133 ? -4.191 -19.141 -16.703 1 92.38 133 LEU A C 1
ATOM 1057 O O . LEU A 1 133 ? -4.352 -18.5 -15.664 1 92.38 133 LEU A O 1
ATOM 1061 N N . ASP A 1 134 ? -5.109 -19.844 -17.297 1 92.81 134 ASP A N 1
ATOM 1062 C CA . ASP A 1 134 ? -6.379 -20.047 -16.609 1 92.81 134 ASP A CA 1
ATOM 1063 C C . ASP A 1 134 ? -6.164 -20.734 -15.258 1 92.81 134 ASP A C 1
ATOM 1065 O O . ASP A 1 134 ? -5.465 -21.75 -15.18 1 92.81 134 ASP A O 1
ATOM 1069 N N . PRO A 1 135 ? -6.742 -20.219 -14.328 1 91.62 135 PRO A N 1
ATOM 1070 C CA . PRO A 1 135 ? -6.477 -20.781 -13 1 91.62 135 PRO A CA 1
ATOM 1071 C C . PRO A 1 135 ? -7.059 -22.172 -12.82 1 91.62 135 PRO A C 1
ATOM 1073 O O . PRO A 1 135 ? -6.586 -22.953 -11.977 1 91.62 135 PRO A O 1
ATOM 1076 N N . HIS A 1 136 ? -7.996 -22.5 -13.562 1 91.19 136 HIS A N 1
ATOM 1077 C CA . HIS A 1 136 ? -8.711 -23.75 -13.336 1 91.19 136 HIS A CA 1
ATOM 1078 C C . HIS A 1 136 ? -8.398 -24.766 -14.43 1 91.19 136 HIS A C 1
ATOM 1080 O O . HIS A 1 136 ? -8.422 -25.969 -14.188 1 91.19 136 HIS A O 1
ATOM 1086 N N . GLU A 1 137 ? -8.172 -24.219 -15.57 1 90.75 137 GLU A N 1
ATOM 1087 C CA . GLU A 1 137 ? -7.949 -25.109 -16.719 1 90.75 137 GLU A CA 1
ATOM 1088 C C . GLU A 1 137 ? -6.691 -24.719 -17.484 1 90.75 137 GLU A C 1
ATOM 1090 O O . GLU A 1 137 ? -6.695 -23.734 -18.234 1 90.75 137 GLU A O 1
ATOM 1095 N N . ASN A 1 138 ? -5.656 -25.453 -17.312 1 90.94 138 ASN A N 1
ATOM 1096 C CA . ASN A 1 138 ? -4.414 -25.266 -18.062 1 90.94 138 ASN A CA 1
ATOM 1097 C C . ASN A 1 138 ? -3.568 -26.547 -18.047 1 90.94 138 ASN A C 1
ATOM 1099 O O . ASN A 1 138 ? -3.873 -27.484 -17.312 1 90.94 138 ASN A O 1
ATOM 1103 N N . ASN A 1 139 ? -2.504 -26.531 -18.812 1 91.56 139 ASN A N 1
ATOM 1104 C CA . ASN A 1 139 ? -1.729 -27.766 -18.984 1 91.56 139 ASN A CA 1
ATOM 1105 C C . ASN A 1 139 ? -0.408 -27.703 -18.219 1 91.56 139 ASN A C 1
ATOM 1107 O O . ASN A 1 139 ? 0.457 -28.562 -18.406 1 91.56 139 ASN A O 1
ATOM 1111 N N . ILE A 1 140 ? -0.218 -26.75 -17.359 1 92.31 140 ILE A N 1
ATOM 1112 C CA . ILE A 1 140 ? 1.069 -26.547 -16.703 1 92.31 140 ILE A CA 1
ATOM 1113 C C . ILE A 1 140 ? 0.929 -26.812 -15.211 1 92.31 140 ILE A C 1
ATOM 1115 O O . ILE A 1 140 ? 1.716 -27.562 -14.625 1 92.31 140 ILE A O 1
ATOM 1119 N N . ILE A 1 141 ? -0.121 -26.25 -14.633 1 94.88 141 ILE A N 1
ATOM 1120 C CA . ILE A 1 141 ? -0.267 -26.297 -13.18 1 94.88 141 ILE A CA 1
ATOM 1121 C C . ILE A 1 141 ? -1.529 -27.078 -12.82 1 94.88 141 ILE A C 1
ATOM 1123 O O . ILE A 1 141 ? -2.643 -26.656 -13.133 1 94.88 141 ILE A O 1
ATOM 1127 N N . LYS A 1 142 ? -1.407 -28.109 -12.172 1 92.94 142 LYS A N 1
ATOM 1128 C CA . LYS A 1 142 ? -2.535 -28.859 -11.641 1 92.94 142 LYS A CA 1
ATOM 1129 C C . LYS A 1 142 ? -2.795 -28.516 -10.18 1 92.94 142 LYS A C 1
ATOM 1131 O O . LYS A 1 142 ? -2.113 -29.016 -9.281 1 92.94 142 LYS A O 1
ATOM 1136 N N . TYR A 1 143 ? -3.713 -27.688 -10 1 94.69 143 TYR A N 1
ATOM 1137 C CA . TYR A 1 143 ? -4.035 -27.219 -8.656 1 94.69 143 TYR A CA 1
ATOM 1138 C C . TYR A 1 143 ? -5.543 -27.047 -8.484 1 94.69 143 TYR A C 1
ATOM 1140 O O . TYR A 1 143 ? -6.207 -26.484 -9.352 1 94.69 143 TYR A O 1
ATOM 1148 N N . ASP A 1 144 ? -6.094 -27.484 -7.363 1 93 144 ASP A N 1
ATOM 1149 C CA . ASP A 1 144 ? -7.508 -27.344 -7.023 1 93 144 ASP A CA 1
ATOM 1150 C C . ASP A 1 144 ? -7.715 -26.203 -6.016 1 93 144 ASP A C 1
ATOM 1152 O O . ASP A 1 144 ? -7.352 -26.344 -4.844 1 93 144 ASP A O 1
ATOM 1156 N N . TRP A 1 145 ? -8.375 -25.172 -6.402 1 93.69 145 TRP A N 1
ATOM 1157 C CA . TRP A 1 145 ? -8.555 -23.969 -5.594 1 93.69 145 TRP A CA 1
ATOM 1158 C C . TRP A 1 145 ? -9.656 -24.172 -4.555 1 93.69 145 TRP A C 1
ATOM 1160 O O . TRP A 1 145 ? -9.891 -23.297 -3.721 1 93.69 145 TRP A O 1
ATOM 1170 N N . SER A 1 146 ? -10.359 -25.234 -4.629 1 86.69 146 SER A N 1
ATOM 1171 C CA . SER A 1 146 ? -11.453 -25.469 -3.688 1 86.69 146 SER A CA 1
ATOM 1172 C C . SER A 1 146 ? -10.938 -25.547 -2.254 1 86.69 146 SER A C 1
ATOM 1174 O O . SER A 1 146 ? -9.797 -25.938 -2.021 1 86.69 146 SER A O 1
ATOM 1176 N N . LEU A 1 147 ? -11.766 -24.875 -1.413 1 74.69 147 LEU A N 1
ATOM 1177 C CA . LEU A 1 147 ? -11.438 -24.984 0.004 1 74.69 147 LEU A CA 1
ATOM 1178 C C . LEU A 1 147 ? -11.492 -26.438 0.472 1 74.69 147 LEU A C 1
ATOM 1180 O O . LEU A 1 147 ? -12.367 -27.188 0.057 1 74.69 147 LEU A O 1
ATOM 1184 N N . LYS A 1 148 ? -10.336 -26.812 0.995 1 63.44 148 LYS A N 1
ATOM 1185 C CA . LYS A 1 148 ? -10.367 -28.172 1.516 1 63.44 148 LYS A CA 1
ATOM 1186 C C . LYS A 1 148 ? -10.984 -28.219 2.908 1 63.44 148 LYS A C 1
ATOM 1188 O O . LYS A 1 148 ? -10.43 -27.656 3.859 1 63.44 148 LYS A O 1
ATOM 1193 N N . ASP A 1 149 ? -12.328 -28.328 2.943 1 55.59 149 ASP A N 1
ATOM 1194 C CA . ASP A 1 149 ? -12.977 -28.547 4.234 1 55.59 149 ASP 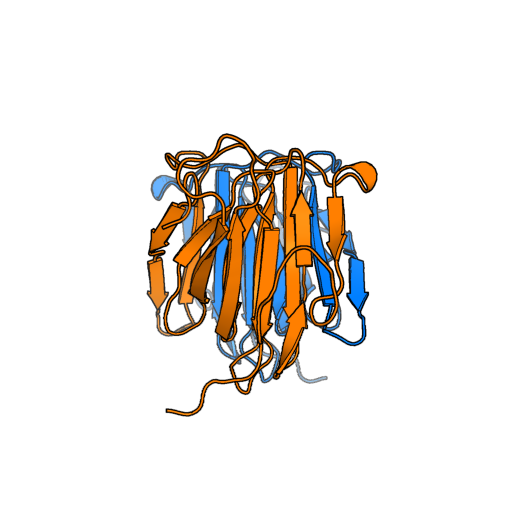A CA 1
ATOM 1195 C C . ASP A 1 149 ? -12.289 -29.672 5.004 1 55.59 149 ASP A C 1
ATOM 1197 O O . ASP A 1 149 ? -11.805 -30.641 4.402 1 55.59 149 ASP A O 1
ATOM 1201 N N . ARG A 1 150 ? -11.711 -29.297 6.207 1 51.72 150 ARG A N 1
ATOM 1202 C CA . ARG A 1 150 ? -11.297 -30.406 7.051 1 51.72 150 ARG A CA 1
ATOM 1203 C C . ARG A 1 150 ? -12.289 -30.641 8.188 1 51.72 150 ARG A C 1
ATOM 1205 O O . ARG A 1 150 ? -12.914 -29.688 8.664 1 51.72 150 ARG A O 1
ATOM 1212 N N . MET B 1 1 ? -4.348 26.141 -3.17 1 91.56 1 MET B N 1
ATOM 1213 C CA . MET B 1 1 ? -3.533 24.938 -3.066 1 91.56 1 MET B CA 1
ATOM 1214 C C . MET B 1 1 ? -2.16 25.25 -2.48 1 91.56 1 MET B C 1
ATOM 1216 O O . MET B 1 1 ? -1.533 26.25 -2.861 1 91.56 1 MET B O 1
ATOM 1220 N N . ILE B 1 2 ? -1.812 24.516 -1.466 1 98.19 2 ILE B N 1
ATOM 1221 C CA . ILE B 1 2 ? -0.549 24.766 -0.777 1 98.19 2 ILE B CA 1
ATOM 1222 C C . ILE B 1 2 ? 0.616 24.484 -1.725 1 98.19 2 ILE B C 1
ATOM 1224 O O . ILE B 1 2 ? 0.631 23.469 -2.418 1 98.19 2 ILE B O 1
ATOM 1228 N N . ASN B 1 3 ? 1.585 25.406 -1.745 1 98 3 ASN B N 1
ATOM 1229 C CA . ASN B 1 3 ? 2.736 25.297 -2.637 1 98 3 ASN B CA 1
ATOM 1230 C C . ASN B 1 3 ? 3.488 23.984 -2.434 1 98 3 ASN B C 1
ATOM 1232 O O . ASN B 1 3 ? 3.816 23.625 -1.304 1 98 3 ASN B O 1
ATOM 1236 N N . GLY B 1 4 ? 3.762 23.266 -3.529 1 97.94 4 GLY B N 1
ATOM 1237 C CA . GLY B 1 4 ? 4.539 22.047 -3.457 1 97.94 4 GLY B CA 1
ATOM 1238 C C . GLY B 1 4 ? 3.68 20.797 -3.303 1 97.94 4 GLY B C 1
ATOM 1239 O O . GLY B 1 4 ? 4.152 19.688 -3.523 1 97.94 4 GLY B O 1
ATOM 1240 N N . VAL B 1 5 ? 2.43 21.031 -2.918 1 98.62 5 VAL B N 1
ATOM 1241 C CA . VAL B 1 5 ? 1.528 19.906 -2.777 1 98.62 5 VAL B CA 1
ATOM 1242 C C . VAL B 1 5 ? 1.009 19.484 -4.152 1 98.62 5 VAL B C 1
ATOM 1244 O O . VAL B 1 5 ? 0.667 20.328 -4.977 1 98.62 5 VAL B O 1
ATOM 1247 N N . ILE B 1 6 ? 1.05 18.203 -4.441 1 98.62 6 ILE B N 1
ATOM 1248 C CA . ILE B 1 6 ? 0.534 17.672 -5.695 1 98.62 6 ILE B CA 1
ATOM 1249 C C . ILE B 1 6 ? -0.66 16.75 -5.41 1 98.62 6 ILE B C 1
ATOM 1251 O O . ILE B 1 6 ? -0.611 15.922 -4.504 1 98.62 6 ILE B O 1
ATOM 1255 N N . VAL B 1 7 ? -1.717 16.969 -6.082 1 98.38 7 VAL B N 1
ATOM 1256 C CA . VAL B 1 7 ? -2.873 16.078 -6.078 1 98.38 7 VAL B CA 1
ATOM 1257 C C . VAL B 1 7 ? -3.08 15.5 -7.477 1 98.38 7 VAL B C 1
ATOM 1259 O O . VAL B 1 7 ? -3.301 16.25 -8.438 1 98.38 7 VAL B O 1
ATOM 1262 N N . LYS B 1 8 ? -2.971 14.211 -7.539 1 98.19 8 LYS B N 1
ATOM 1263 C CA . LYS B 1 8 ? -3.045 13.539 -8.836 1 98.19 8 LYS B CA 1
ATOM 1264 C C . LYS B 1 8 ? -4.082 12.422 -8.82 1 98.19 8 LYS B C 1
ATOM 1266 O O . LYS B 1 8 ? -3.979 11.484 -8.023 1 98.19 8 LYS B O 1
ATOM 1271 N N . PRO B 1 9 ? -5.09 12.547 -9.719 1 97.69 9 PRO B N 1
ATOM 1272 C CA . PRO B 1 9 ? -6.02 11.414 -9.805 1 97.69 9 PRO B CA 1
ATOM 1273 C C . PRO B 1 9 ? -5.324 10.109 -10.188 1 97.69 9 PRO B C 1
ATOM 1275 O O . PRO B 1 9 ? -4.41 10.109 -11.016 1 97.69 9 PRO B O 1
ATOM 1278 N N . LEU B 1 10 ? -5.734 9.109 -9.508 1 98.06 10 LEU B N 1
ATOM 1279 C CA . LEU B 1 10 ? -5.172 7.789 -9.773 1 98.06 10 LEU B CA 1
ATOM 1280 C C . LEU B 1 10 ? -6.195 6.883 -10.453 1 98.06 10 LEU B C 1
ATOM 1282 O O . LEU B 1 10 ? -7.402 7.117 -10.344 1 98.06 10 LEU B O 1
ATOM 1286 N N . ARG B 1 11 ? -5.727 5.859 -11.109 1 93.5 11 ARG B N 1
ATOM 1287 C CA . ARG B 1 11 ? -6.59 4.93 -11.82 1 93.5 11 ARG B CA 1
ATOM 1288 C C . ARG B 1 11 ? -7.012 3.77 -10.922 1 93.5 11 ARG B C 1
ATOM 1290 O O . ARG B 1 11 ? -6.18 3.193 -10.219 1 93.5 11 ARG B O 1
ATOM 1297 N N . LYS B 1 12 ? -8.234 3.529 -10.883 1 94.88 12 LYS B N 1
ATOM 1298 C CA . LYS B 1 12 ? -8.859 2.34 -10.312 1 94.88 12 LYS B CA 1
ATOM 1299 C C . LYS B 1 12 ? -9.57 1.526 -11.391 1 94.88 12 LYS B C 1
ATOM 1301 O O . LYS B 1 12 ? -10.523 2.008 -12.008 1 94.88 12 LYS B O 1
ATOM 1306 N N . ILE B 1 13 ? -9.102 0.282 -11.625 1 94.31 13 ILE B N 1
ATOM 1307 C CA . ILE B 1 13 ? -9.602 -0.526 -12.734 1 94.31 13 ILE B CA 1
ATOM 1308 C C . ILE B 1 13 ? -10.375 -1.723 -12.188 1 94.31 13 ILE B C 1
ATOM 1310 O O . ILE B 1 13 ? -9.781 -2.693 -11.711 1 94.31 13 ILE B O 1
ATOM 1314 N N . PRO B 1 14 ? -11.641 -1.666 -12.32 1 92.31 14 PRO B N 1
ATOM 1315 C CA . PRO B 1 14 ? -12.445 -2.775 -11.805 1 92.31 14 PRO B CA 1
ATOM 1316 C C . PRO B 1 14 ? -12.625 -3.896 -12.828 1 92.31 14 PRO B C 1
ATOM 1318 O O . PRO B 1 14 ? -12.562 -3.652 -14.039 1 92.31 14 PRO B O 1
ATOM 1321 N N . ASP B 1 15 ? -12.758 -5.125 -12.328 1 89 15 ASP B N 1
ATOM 1322 C CA . ASP B 1 15 ? -13.219 -6.266 -13.109 1 89 15 ASP B CA 1
ATOM 1323 C C . ASP B 1 15 ? -14.031 -7.23 -12.25 1 89 15 ASP B C 1
ATOM 1325 O O . ASP B 1 15 ? -14.484 -6.867 -11.164 1 89 15 ASP B O 1
ATOM 1329 N N . ASP B 1 16 ? -14.406 -8.367 -12.789 1 89.31 16 ASP B N 1
ATOM 1330 C CA . ASP B 1 16 ? -15.312 -9.281 -12.102 1 89.31 16 ASP B CA 1
ATOM 1331 C C . ASP B 1 16 ? -14.648 -9.875 -10.859 1 89.31 16 ASP B C 1
ATOM 1333 O O . ASP B 1 16 ? -15.32 -10.484 -10.023 1 89.31 16 ASP B O 1
ATOM 1337 N N . ARG B 1 17 ? -13.453 -9.672 -10.648 1 92.81 17 ARG B N 1
ATOM 1338 C CA . ARG B 1 17 ? -12.695 -10.32 -9.586 1 92.81 17 ARG B CA 1
ATOM 1339 C C . ARG B 1 17 ? -12.398 -9.344 -8.453 1 92.81 17 ARG B C 1
ATOM 1341 O O . ARG B 1 17 ? -12.055 -9.758 -7.348 1 92.81 17 ARG B O 1
ATOM 1348 N N . GLY B 1 18 ? -12.461 -8.039 -8.711 1 95.31 18 GLY B N 1
ATOM 1349 C CA . GLY B 1 18 ? -12.07 -6.941 -7.848 1 95.31 18 GLY B CA 1
ATOM 1350 C C . GLY B 1 18 ? -11.594 -5.719 -8.617 1 95.31 18 GLY B C 1
ATOM 1351 O O . GLY B 1 18 ? -12.289 -5.23 -9.508 1 95.31 18 GLY B O 1
ATOM 1352 N N . SER B 1 19 ? -10.523 -5.152 -8.164 1 96.19 19 SER B N 1
ATOM 1353 C CA . SER B 1 19 ? -9.992 -3.982 -8.859 1 96.19 19 SER B CA 1
ATOM 1354 C C . SER B 1 19 ? -8.477 -3.891 -8.719 1 96.19 19 SER B C 1
ATOM 1356 O O . SER B 1 19 ? -7.891 -4.547 -7.859 1 96.19 19 SER B O 1
ATOM 1358 N N . ILE B 1 20 ? -7.906 -3.221 -9.625 1 96.44 20 ILE B N 1
ATOM 1359 C CA . ILE B 1 20 ? -6.508 -2.814 -9.547 1 96.44 20 ILE B CA 1
ATOM 1360 C C . ILE B 1 20 ? -6.422 -1.313 -9.273 1 96.44 20 ILE B C 1
ATOM 1362 O O . ILE B 1 20 ? -7.059 -0.515 -9.969 1 96.44 20 ILE B O 1
ATOM 1366 N N . MET B 1 21 ? -5.688 -0.957 -8.242 1 98 21 MET B N 1
ATOM 1367 C CA . MET B 1 21 ? -5.496 0.441 -7.863 1 98 21 MET B CA 1
ATOM 1368 C C . MET B 1 21 ? -4.031 0.843 -7.98 1 98 21 MET B C 1
ATOM 1370 O O . MET B 1 21 ? -3.207 0.46 -7.148 1 98 21 MET B O 1
ATOM 1374 N N . LYS B 1 22 ? -3.771 1.656 -8.953 1 97.56 22 LYS B N 1
ATOM 1375 C CA . LYS B 1 22 ? -2.398 2.121 -9.125 1 97.56 22 LYS B CA 1
ATOM 1376 C C . LYS B 1 22 ? -2.059 3.223 -8.125 1 97.56 22 LYS B C 1
ATOM 1378 O O . LYS B 1 22 ? -2.908 4.051 -7.797 1 97.56 22 LYS B O 1
ATOM 1383 N N . MET B 1 23 ? -0.761 3.236 -7.719 1 98.31 23 MET B N 1
ATOM 1384 C CA . MET B 1 23 ? -0.387 4.301 -6.793 1 98.31 23 MET B CA 1
ATOM 1385 C C . MET B 1 23 ? 0.776 5.121 -7.344 1 98.31 23 MET B C 1
ATOM 1387 O O . MET B 1 23 ? 0.617 6.301 -7.656 1 98.31 23 MET B O 1
ATOM 1391 N N . GLN B 1 24 ? 1.878 4.484 -7.512 1 98.25 24 GLN B N 1
ATOM 1392 C CA . GLN B 1 24 ? 3.051 5.25 -7.922 1 98.25 24 GLN B CA 1
ATOM 1393 C C . GLN B 1 24 ? 4.02 4.383 -8.719 1 98.25 24 GLN B C 1
ATOM 1395 O O . GLN B 1 24 ? 4.223 3.211 -8.398 1 98.25 24 GLN B O 1
ATOM 1400 N N . GLU B 1 25 ? 4.562 4.957 -9.75 1 97.75 25 GLU B N 1
ATOM 1401 C CA . GLU B 1 25 ? 5.605 4.348 -10.57 1 97.75 25 GLU B CA 1
ATOM 1402 C C . GLU B 1 25 ? 6.902 5.145 -10.5 1 97.75 25 GLU B C 1
ATOM 1404 O O . GLU B 1 25 ? 6.883 6.355 -10.281 1 97.75 25 GLU B O 1
ATOM 1409 N N . SER B 1 26 ? 7.996 4.469 -10.703 1 97.81 26 SER B N 1
ATOM 1410 C CA . SER B 1 26 ? 9.297 5.121 -10.625 1 97.81 26 SER B CA 1
ATOM 1411 C C . SER B 1 26 ? 9.477 6.137 -11.75 1 97.81 26 SER B C 1
ATOM 1413 O O . SER B 1 26 ? 10.336 7.02 -11.664 1 97.81 26 SER B O 1
ATOM 1415 N N . CY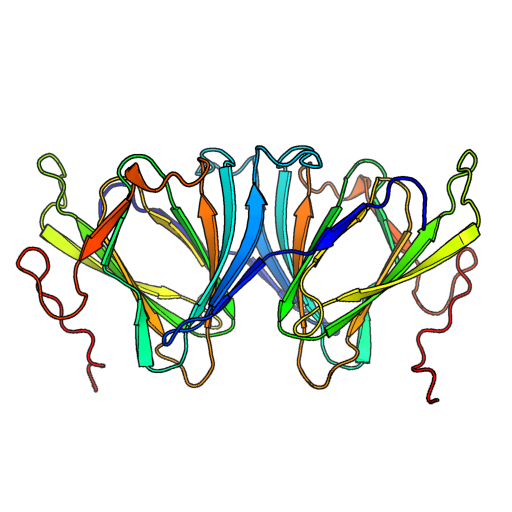S B 1 27 ? 8.68 6.039 -12.742 1 97.06 27 CYS B N 1
ATOM 1416 C CA . CYS B 1 27 ? 8.82 6.945 -13.875 1 97.06 27 CYS B CA 1
ATOM 1417 C C . CYS B 1 27 ? 7.848 8.109 -13.758 1 97.06 27 CYS B C 1
ATOM 1419 O O . CYS B 1 27 ? 7.832 9 -14.617 1 97.06 27 CYS B O 1
ATOM 1421 N N . ASP B 1 28 ? 7.035 8.188 -12.742 1 97.62 28 ASP B N 1
ATOM 1422 C CA . ASP B 1 28 ? 6.125 9.312 -12.539 1 97.62 28 ASP B CA 1
ATOM 1423 C C . ASP B 1 28 ? 6.898 10.617 -12.352 1 97.62 28 ASP B C 1
ATOM 1425 O O . ASP B 1 28 ? 7.945 10.633 -11.703 1 97.62 28 ASP B O 1
ATOM 1429 N N . ASP B 1 29 ? 6.375 11.727 -12.805 1 97.62 29 ASP B N 1
ATOM 1430 C CA . ASP B 1 29 ? 7.027 13.031 -12.719 1 97.62 29 ASP B CA 1
ATOM 1431 C C . ASP B 1 29 ? 7.246 13.445 -11.266 1 97.62 29 ASP B C 1
ATOM 1433 O O . ASP B 1 29 ? 8.242 14.086 -10.938 1 97.62 29 ASP B O 1
ATOM 1437 N N . GLU B 1 30 ? 6.383 13.055 -10.445 1 97.69 30 GLU B N 1
ATOM 1438 C CA . GLU B 1 30 ? 6.434 13.523 -9.062 1 97.69 30 GLU B CA 1
ATOM 1439 C C . GLU B 1 30 ? 7.215 12.555 -8.18 1 97.69 30 GLU B C 1
ATOM 1441 O O . GLU B 1 30 ? 7.414 12.812 -6.988 1 97.69 30 GLU B O 1
ATOM 1446 N N . PHE B 1 31 ? 7.668 11.484 -8.781 1 98.25 31 PHE B N 1
ATOM 1447 C CA . PHE B 1 31 ? 8.383 10.492 -7.992 1 98.25 31 PHE B CA 1
ATOM 1448 C C . PHE B 1 31 ? 9.672 11.07 -7.422 1 98.25 31 PHE B C 1
ATOM 1450 O O . PHE B 1 31 ? 10.484 11.633 -8.164 1 98.25 31 PHE B O 1
ATOM 1457 N N . LYS B 1 32 ? 9.914 10.844 -6.082 1 97.94 32 LYS B N 1
ATOM 1458 C CA . LYS B 1 32 ? 11.055 11.469 -5.418 1 97.94 32 LYS B CA 1
ATOM 1459 C C . LYS B 1 32 ? 11.984 10.422 -4.816 1 97.94 32 LYS B C 1
ATOM 1461 O O . LYS B 1 32 ? 12.906 10.758 -4.07 1 97.94 32 LYS B O 1
ATOM 1466 N N . GLY B 1 33 ? 11.719 9.156 -5.082 1 97.62 33 GLY B N 1
ATOM 1467 C CA . GLY B 1 33 ? 12.516 8.094 -4.496 1 97.62 33 GLY B CA 1
ATOM 1468 C C . GLY B 1 33 ? 11.727 7.211 -3.547 1 97.62 33 GLY B C 1
ATOM 1469 O O . GLY B 1 33 ? 10.555 7.473 -3.275 1 97.62 33 GLY B O 1
ATOM 1470 N N . PHE B 1 34 ? 12.391 6.148 -3.145 1 98.31 34 PHE B N 1
ATOM 1471 C CA . PHE B 1 34 ? 11.758 5.18 -2.26 1 98.31 34 PHE B CA 1
ATOM 1472 C C . PHE B 1 34 ? 12.578 4.977 -0.994 1 98.31 34 PHE B C 1
ATOM 1474 O O . PHE B 1 34 ? 13.734 4.547 -1.06 1 98.31 34 PHE B O 1
ATOM 1481 N N . GLY B 1 35 ? 12.016 5.301 0.089 1 98 35 GLY B N 1
ATOM 1482 C CA . GLY B 1 35 ? 12.57 4.965 1.39 1 98 35 GLY B CA 1
ATOM 1483 C C . GLY B 1 35 ? 11.82 3.842 2.086 1 98 35 GLY B C 1
ATOM 1484 O O . GLY B 1 35 ? 12.43 2.852 2.5 1 98 35 GLY B O 1
ATOM 1485 N N . GLU B 1 36 ? 10.539 4.043 2.135 1 97.81 36 GLU B N 1
ATOM 1486 C CA . GLU B 1 36 ? 9.703 3.018 2.756 1 97.81 36 GLU B CA 1
ATOM 1487 C C . GLU B 1 36 ? 8.242 3.166 2.338 1 97.81 36 GLU B C 1
ATOM 1489 O O . GLU B 1 36 ? 7.824 4.238 1.891 1 97.81 36 GLU B O 1
ATOM 1494 N N . ILE B 1 37 ? 7.531 2.104 2.41 1 98.44 37 ILE B N 1
ATOM 1495 C CA . ILE B 1 37 ? 6.082 2.121 2.258 1 98.44 37 ILE B CA 1
ATOM 1496 C C . ILE B 1 37 ? 5.43 1.423 3.449 1 98.44 37 ILE B C 1
ATOM 1498 O O . ILE B 1 37 ? 5.91 0.383 3.906 1 98.44 37 ILE B O 1
ATOM 1502 N N . TYR B 1 38 ? 4.441 2.053 3.992 1 98.19 38 TYR B N 1
ATOM 1503 C CA . TYR B 1 38 ? 3.658 1.476 5.078 1 98.19 38 TYR B CA 1
ATOM 1504 C C . TYR B 1 38 ? 2.201 1.914 4.992 1 98.19 38 TYR B C 1
ATOM 1506 O O . TYR B 1 38 ? 1.838 2.715 4.125 1 98.19 38 TYR B O 1
ATOM 1514 N N . PHE B 1 39 ? 1.368 1.344 5.855 1 98.62 39 PHE B N 1
ATOM 1515 C CA . PHE B 1 39 ? -0.066 1.606 5.836 1 98.62 39 PHE B CA 1
ATOM 1516 C C . PHE B 1 39 ? -0.559 2.027 7.215 1 98.62 39 PHE B C 1
ATOM 1518 O O . PHE B 1 39 ? -0.143 1.46 8.227 1 98.62 39 PHE B O 1
ATOM 1525 N N . SER B 1 40 ? -1.346 3.035 7.238 1 97.88 40 SER B N 1
ATOM 1526 C CA . SER B 1 40 ? -2.02 3.469 8.453 1 97.88 40 SER B CA 1
ATOM 1527 C C . SER B 1 40 ? -3.514 3.168 8.398 1 97.88 40 SER B C 1
ATOM 1529 O O . SER B 1 40 ? -4.191 3.547 7.441 1 97.88 40 SER B O 1
ATOM 1531 N N . THR B 1 41 ? -3.979 2.463 9.336 1 97.81 41 THR B N 1
ATOM 1532 C CA . THR B 1 41 ? -5.426 2.314 9.469 1 97.81 41 THR B CA 1
ATOM 1533 C C . THR B 1 41 ? -5.98 3.32 10.477 1 97.81 41 THR B C 1
ATOM 1535 O O . THR B 1 41 ? -5.293 3.709 11.422 1 97.81 41 THR B O 1
ATOM 1538 N N . ILE B 1 42 ? -7.156 3.707 10.242 1 97.69 42 ILE B N 1
ATOM 1539 C CA . ILE B 1 42 ? -7.746 4.707 11.133 1 97.69 42 ILE B CA 1
ATOM 1540 C C . ILE B 1 42 ? -9.242 4.434 11.297 1 97.69 42 ILE B C 1
ATOM 1542 O O . ILE B 1 42 ? -9.953 4.242 10.312 1 97.69 42 ILE B O 1
ATOM 1546 N N . TYR B 1 43 ? -9.695 4.422 12.555 1 97.38 43 TYR B N 1
ATOM 1547 C CA . TYR B 1 43 ? -11.086 4.141 12.867 1 97.38 43 TYR B CA 1
ATOM 1548 C C . TYR B 1 43 ? -11.977 5.328 12.523 1 97.38 43 TYR B C 1
ATOM 1550 O O . TYR B 1 43 ? -11.516 6.473 12.516 1 97.38 43 TYR B O 1
ATOM 1558 N N . PRO B 1 44 ? -13.25 5.051 12.297 1 96.88 44 PRO B N 1
ATOM 1559 C CA . PRO B 1 44 ? -14.172 6.141 11.961 1 96.88 44 PRO B CA 1
ATOM 1560 C C . PRO B 1 44 ? -14.219 7.223 13.039 1 96.88 44 PRO B C 1
ATOM 1562 O O . PRO B 1 44 ? -14.312 6.914 14.227 1 96.88 44 PRO B O 1
ATOM 1565 N N . GLY B 1 45 ? -14.094 8.43 12.586 1 95.5 45 GLY B N 1
ATOM 1566 C CA . GLY B 1 45 ? -14.219 9.562 13.492 1 95.5 45 GLY B CA 1
ATOM 1567 C C . GLY B 1 45 ? -12.914 9.938 14.164 1 95.5 45 GLY B C 1
ATOM 1568 O O . GLY B 1 45 ? -12.805 11.008 14.773 1 95.5 45 GLY B O 1
ATOM 1569 N N . VAL B 1 46 ? -11.906 9.18 14.062 1 95.62 46 VAL B N 1
ATOM 1570 C CA . VAL B 1 46 ? -10.625 9.391 14.727 1 95.62 46 VAL B CA 1
ATOM 1571 C C . VAL B 1 46 ? -9.75 10.32 13.875 1 95.62 46 VAL B C 1
ATOM 1573 O O . VAL B 1 46 ? -9.875 10.344 12.648 1 95.62 46 VAL B O 1
ATOM 1576 N N . VAL B 1 47 ? -8.93 11.07 14.578 1 96.38 47 VAL B N 1
ATOM 1577 C CA . VAL B 1 47 ? -7.996 11.977 13.93 1 96.38 47 VAL B CA 1
ATOM 1578 C C . VAL B 1 47 ? -6.562 11.516 14.188 1 96.38 47 VAL B C 1
ATOM 1580 O O . VAL B 1 47 ? -6.203 11.203 15.328 1 96.38 47 VAL B O 1
ATOM 1583 N N . LYS B 1 48 ? -5.824 11.391 13.18 1 96 48 LYS B N 1
ATOM 1584 C CA . LYS B 1 48 ? -4.375 11.25 13.281 1 96 48 LYS B CA 1
ATOM 1585 C C . LYS B 1 48 ? -3.662 12.516 12.82 1 96 48 LYS B C 1
ATOM 1587 O O . LYS B 1 48 ? -3.783 12.906 11.656 1 96 48 LYS B O 1
ATOM 1592 N N . GLY B 1 49 ? -2.953 13.125 13.555 1 93.38 49 GLY B N 1
ATOM 1593 C CA . GLY B 1 49 ? -2.291 14.398 13.305 1 93.38 49 GLY B CA 1
ATOM 1594 C C . GLY B 1 49 ? -2.219 15.281 14.531 1 93.38 49 GLY B C 1
ATOM 1595 O O . GLY B 1 49 ? -2.713 14.914 15.594 1 93.38 49 GLY B O 1
ATOM 1596 N N . TRP B 1 50 ? -1.408 16.219 14.523 1 96.19 50 TRP B N 1
ATOM 1597 C CA . TRP B 1 50 ? -0.63 16.797 13.438 1 96.19 50 TRP B CA 1
ATOM 1598 C C . TRP B 1 50 ? 0.781 16.219 13.406 1 96.19 50 TRP B C 1
ATOM 1600 O O . TRP B 1 50 ? 1.365 15.945 14.461 1 96.19 50 TRP B O 1
ATOM 1610 N N . HIS B 1 51 ? 1.272 16 12.195 1 95.31 51 HIS B N 1
ATOM 1611 C CA . HIS B 1 51 ? 2.682 15.648 12.078 1 95.31 51 HIS B CA 1
ATOM 1612 C C . HIS B 1 51 ? 3.355 16.438 10.953 1 95.31 51 HIS B C 1
ATOM 1614 O O . HIS B 1 51 ? 2.695 16.859 10.008 1 95.31 51 HIS B O 1
ATOM 1620 N N . ILE B 1 52 ? 4.625 16.688 11.18 1 96 52 ILE B N 1
ATOM 1621 C CA . ILE B 1 52 ? 5.434 17.359 10.164 1 96 52 ILE B CA 1
ATOM 1622 C C . ILE B 1 52 ? 6.762 16.625 9.992 1 96 52 ILE B C 1
ATOM 1624 O O . ILE B 1 52 ? 7.359 16.172 10.969 1 96 52 ILE B O 1
ATOM 1628 N N . HIS B 1 53 ? 7.059 16.406 8.766 1 95.75 53 HIS B N 1
ATOM 1629 C CA . HIS B 1 53 ? 8.359 15.82 8.445 1 95.75 53 HIS B CA 1
ATOM 1630 C C . HIS B 1 53 ? 9.312 16.875 7.902 1 95.75 53 HIS B C 1
ATOM 1632 O O . HIS B 1 53 ? 8.953 17.656 7.016 1 95.75 53 HIS B O 1
ATOM 1638 N N . LYS B 1 54 ? 10.516 16.859 8.414 1 95.06 54 LYS B N 1
ATOM 1639 C CA . LYS B 1 54 ? 11.484 17.906 8.078 1 95.06 54 LYS B CA 1
ATOM 1640 C C . LYS B 1 54 ? 12.172 17.609 6.754 1 95.06 54 LYS B C 1
ATOM 1642 O O . LYS B 1 54 ? 12.602 18.531 6.051 1 95.06 54 LYS B O 1
ATOM 1647 N N . LYS B 1 55 ? 12.266 16.359 6.406 1 95.5 55 LYS B N 1
ATOM 1648 C CA . LYS B 1 55 ? 13.016 15.969 5.215 1 95.5 55 LYS B CA 1
ATOM 1649 C C . LYS B 1 55 ? 12.156 15.117 4.281 1 95.5 55 LYS B C 1
ATOM 1651 O O . LYS B 1 55 ? 12.203 15.297 3.061 1 95.5 55 LYS B O 1
ATOM 1656 N N . ALA B 1 56 ? 11.312 14.383 4.828 1 96.56 56 ALA B N 1
ATOM 1657 C CA . ALA B 1 56 ? 10.586 13.352 4.082 1 96.56 56 ALA B CA 1
ATOM 1658 C C . ALA B 1 56 ? 9.477 13.977 3.232 1 96.56 56 ALA B C 1
ATOM 1660 O O . ALA B 1 56 ? 8.812 14.914 3.664 1 96.56 56 ALA B O 1
ATOM 1661 N N . VAL B 1 57 ? 9.359 13.477 2.025 1 97.88 57 VAL B N 1
ATOM 1662 C CA . VAL B 1 57 ? 8.203 13.742 1.175 1 97.88 57 VAL B CA 1
ATOM 1663 C C . VAL B 1 57 ? 7.203 12.586 1.295 1 97.88 57 VAL B C 1
ATOM 1665 O O . VAL B 1 57 ? 7.578 11.422 1.168 1 97.88 57 VAL B O 1
ATOM 1668 N N . LEU B 1 58 ? 6 12.938 1.572 1 98.12 58 LEU B N 1
ATOM 1669 C CA . LEU B 1 58 ? 4.973 11.922 1.764 1 98.12 58 LEU B CA 1
ATOM 1670 C C . LEU B 1 58 ? 4.133 11.75 0.502 1 98.12 58 LEU B C 1
ATOM 1672 O O . LEU B 1 58 ? 3.824 12.727 -0.179 1 98.12 58 LEU B O 1
ATOM 1676 N N . ASN B 1 59 ? 3.781 10.562 0.171 1 98.81 59 ASN B N 1
ATOM 1677 C CA . ASN B 1 59 ? 2.801 10.227 -0.854 1 98.81 59 ASN B CA 1
ATOM 1678 C C . ASN B 1 59 ? 1.663 9.383 -0.285 1 98.81 59 ASN B C 1
ATOM 1680 O O . ASN B 1 59 ? 1.863 8.219 0.068 1 98.81 59 ASN B O 1
ATOM 1684 N N . TYR B 1 60 ? 0.465 9.961 -0.223 1 98.75 60 TYR B N 1
ATOM 1685 C CA . TYR B 1 60 ? -0.688 9.281 0.354 1 98.75 60 TYR B CA 1
ATOM 1686 C C . TYR B 1 60 ? -1.622 8.773 -0.738 1 98.75 60 TYR B C 1
ATOM 1688 O O . TYR B 1 60 ? -1.86 9.461 -1.731 1 98.75 60 TYR B O 1
ATOM 1696 N N . ALA B 1 61 ? -2.098 7.629 -0.615 1 98.88 61 ALA B N 1
ATOM 1697 C CA . ALA B 1 61 ? -3.258 7.086 -1.319 1 98.88 61 ALA B CA 1
ATOM 1698 C C . ALA B 1 61 ? -4.145 6.281 -0.376 1 98.88 61 ALA B C 1
ATOM 1700 O O . ALA B 1 61 ? -3.65 5.48 0.423 1 98.88 61 ALA B O 1
ATOM 1701 N N . VAL B 1 62 ? -5.383 6.5 -0.416 1 98.69 62 VAL B N 1
ATOM 1702 C CA . VAL B 1 62 ? -6.301 5.785 0.463 1 98.69 62 VAL B CA 1
ATOM 1703 C C . VAL B 1 62 ? -6.902 4.594 -0.278 1 98.69 62 VAL B C 1
ATOM 1705 O O . VAL B 1 62 ? -7.699 4.77 -1.203 1 98.69 62 VAL B O 1
ATOM 1708 N N . VAL B 1 63 ? -6.609 3.436 0.215 1 98.19 63 VAL B N 1
ATOM 1709 C CA . VAL B 1 63 ? -6.961 2.25 -0.561 1 98.19 63 VAL B CA 1
ATOM 1710 C C . VAL B 1 63 ? -8.266 1.652 -0.035 1 98.19 63 VAL B C 1
ATOM 1712 O O . VAL B 1 63 ? -8.836 0.753 -0.655 1 98.19 63 VAL B O 1
ATOM 1715 N N . LYS B 1 64 ? -8.719 2.084 1.062 1 97.88 64 LYS B N 1
ATOM 1716 C CA . LYS B 1 64 ? -10.008 1.718 1.639 1 97.88 64 LYS B CA 1
ATOM 1717 C C . LYS B 1 64 ? -10.562 2.842 2.512 1 97.88 64 LYS B C 1
ATOM 1719 O O . LYS B 1 64 ? -9.82 3.465 3.271 1 97.88 64 LYS B O 1
ATOM 1724 N N . GLY B 1 65 ? -11.852 3.053 2.408 1 97.38 65 GLY B N 1
ATOM 1725 C CA . GLY B 1 65 ? -12.477 4.059 3.248 1 97.38 65 GLY B CA 1
ATOM 1726 C C . GLY B 1 65 ? -12.273 5.473 2.742 1 97.38 65 GLY B C 1
ATOM 1727 O O . GLY B 1 65 ? -11.906 5.676 1.583 1 97.38 65 GLY B O 1
ATOM 1728 N N . MET B 1 66 ? -12.625 6.43 3.629 1 97.56 66 MET B N 1
ATOM 1729 C CA . MET B 1 66 ? -12.531 7.848 3.289 1 97.56 66 MET B CA 1
ATOM 1730 C C . MET B 1 66 ? -11.875 8.633 4.418 1 97.56 66 MET B C 1
ATOM 1732 O O . MET B 1 66 ? -12.148 8.391 5.594 1 97.56 66 MET B O 1
ATOM 1736 N N . ILE B 1 67 ? -11.078 9.562 3.988 1 97.75 67 ILE B N 1
ATOM 1737 C CA . ILE B 1 67 ? -10.5 10.461 4.984 1 97.75 67 ILE B CA 1
ATOM 1738 C C . ILE B 1 67 ? -10.641 11.906 4.523 1 97.75 67 ILE B C 1
ATOM 1740 O O . ILE B 1 67 ? -10.812 12.172 3.334 1 97.75 67 ILE B O 1
ATOM 1744 N N . LYS B 1 68 ? -10.648 12.75 5.477 1 97.81 68 LYS B N 1
ATOM 1745 C CA . LYS B 1 68 ? -10.383 14.172 5.266 1 97.81 68 LYS B CA 1
ATOM 1746 C C . LYS B 1 68 ? -8.945 14.523 5.629 1 97.81 68 LYS B C 1
ATOM 1748 O O . LYS B 1 68 ? -8.586 14.57 6.809 1 97.81 68 LYS B O 1
ATOM 1753 N N . LEU B 1 69 ? -8.141 14.711 4.633 1 98.38 69 LEU B N 1
ATOM 1754 C CA . LEU B 1 69 ? -6.754 15.117 4.812 1 98.38 69 LEU B CA 1
ATOM 1755 C C . LEU B 1 69 ? -6.641 16.625 4.922 1 98.38 69 LEU B C 1
ATOM 1757 O O . LEU B 1 69 ? -7.172 17.359 4.078 1 98.38 69 LEU B O 1
ATOM 1761 N N . VAL B 1 70 ? -5.984 17.047 5.957 1 98.25 70 VAL B N 1
ATOM 1762 C CA . VAL B 1 70 ? -5.844 18.484 6.188 1 98.25 70 VAL B CA 1
ATOM 1763 C C . VAL B 1 70 ? -4.363 18.859 6.25 1 98.25 70 VAL B C 1
ATOM 1765 O O . VAL B 1 70 ? -3.582 18.203 6.953 1 98.25 70 VAL B O 1
ATOM 1768 N N . LEU B 1 71 ? -4.035 19.812 5.457 1 98.62 71 LEU B N 1
ATOM 1769 C CA . LEU B 1 71 ? -2.67 20.328 5.398 1 98.62 71 LEU B CA 1
ATOM 1770 C C . LEU B 1 71 ? -2.607 21.766 5.902 1 98.62 71 LEU B C 1
ATOM 1772 O O . LEU B 1 71 ? -3.574 22.516 5.766 1 98.62 71 LEU B O 1
ATOM 1776 N N . PHE B 1 72 ? -1.514 22.141 6.527 1 98.44 72 PHE B N 1
ATOM 1777 C CA . PHE B 1 72 ? -1.258 23.5 6.973 1 98.44 72 PHE B CA 1
ATOM 1778 C C . PHE B 1 72 ? 0.167 23.922 6.633 1 98.44 72 PHE B C 1
ATOM 1780 O O . PHE B 1 72 ? 1.128 23.266 7.043 1 98.44 72 PHE B O 1
ATOM 1787 N N . ASP B 1 73 ? 0.281 25 5.875 1 98.5 73 ASP B N 1
ATOM 1788 C CA . ASP B 1 73 ? 1.59 25.516 5.477 1 98.5 73 ASP B CA 1
ATOM 1789 C C . ASP B 1 73 ? 2.1 26.547 6.477 1 98.5 73 ASP B C 1
ATOM 1791 O O . ASP B 1 73 ? 1.632 27.688 6.488 1 98.5 73 ASP B O 1
ATOM 1795 N N . ASP B 1 74 ? 3.084 26.156 7.223 1 96.81 74 ASP B N 1
ATOM 1796 C CA . ASP B 1 74 ? 3.676 27.078 8.203 1 96.81 74 ASP B CA 1
ATOM 1797 C C . ASP B 1 74 ? 5.086 27.484 7.785 1 96.81 74 ASP B C 1
ATOM 1799 O O . ASP B 1 74 ? 5.867 27.969 8.609 1 96.81 74 ASP B O 1
ATOM 1803 N N . ARG B 1 75 ? 5.445 27.234 6.582 1 97.06 75 ARG B N 1
ATOM 1804 C CA . ARG B 1 75 ? 6.789 27.562 6.109 1 97.06 75 ARG B CA 1
ATOM 1805 C C . ARG B 1 75 ? 6.984 29.062 6 1 97.06 75 ARG B C 1
ATOM 1807 O O . ARG B 1 75 ? 6.203 29.75 5.34 1 97.06 75 ARG B O 1
ATOM 1814 N N . LYS B 1 76 ? 7.977 29.5 6.543 1 95.19 76 LYS B N 1
ATOM 1815 C CA . LYS B 1 76 ? 8.234 30.922 6.688 1 95.19 76 LYS B CA 1
ATOM 1816 C C . LYS B 1 76 ? 8.359 31.594 5.328 1 95.19 76 LYS B C 1
ATOM 1818 O O . LYS B 1 76 ? 7.844 32.688 5.121 1 95.19 76 LYS B O 1
ATOM 1823 N N . ASN B 1 77 ? 8.938 31 4.309 1 94.69 77 ASN B N 1
ATOM 1824 C CA . ASN B 1 77 ? 9.203 31.609 3.014 1 94.69 77 ASN B CA 1
ATOM 1825 C C . ASN B 1 77 ? 8.258 31.078 1.938 1 94.69 77 ASN B C 1
ATOM 1827 O O . ASN B 1 77 ? 8.508 31.266 0.745 1 94.69 77 ASN B O 1
ATOM 1831 N N . SER B 1 78 ? 7.148 30.547 2.41 1 96.94 78 SER B N 1
ATOM 1832 C CA . SER B 1 78 ? 6.215 29.969 1.44 1 96.94 78 SER B CA 1
ATOM 1833 C C . SER B 1 78 ? 5.203 31.016 0.969 1 96.94 78 SER B C 1
ATOM 1835 O O . SER B 1 78 ? 4.707 31.812 1.769 1 96.94 78 SER B O 1
ATOM 1837 N N . SER B 1 79 ? 4.832 31 -0.344 1 97.88 79 SER B N 1
ATOM 1838 C CA . SER B 1 79 ? 3.809 31.875 -0.906 1 97.88 79 SER B CA 1
ATOM 1839 C C . SER B 1 79 ? 2.426 31.516 -0.367 1 97.88 79 SER B C 1
ATOM 1841 O O . SER B 1 79 ? 1.476 32.281 -0.528 1 97.88 79 SER B O 1
ATOM 1843 N N . THR B 1 80 ? 2.305 30.359 0.341 1 98.31 80 THR B N 1
ATOM 1844 C CA . THR B 1 80 ? 1.014 29.922 0.855 1 98.31 80 THR B CA 1
ATOM 1845 C C . THR B 1 80 ? 1.061 29.766 2.373 1 98.31 80 THR B C 1
ATOM 1847 O O . THR B 1 80 ? 0.323 28.953 2.941 1 98.31 80 THR B O 1
ATOM 1850 N N . LYS B 1 81 ? 1.986 30.5 2.961 1 97.75 81 LYS B N 1
ATOM 1851 C CA . LYS B 1 81 ? 2.08 30.438 4.418 1 97.75 81 LYS B CA 1
ATOM 1852 C C . LYS B 1 81 ? 0.737 30.75 5.066 1 97.75 81 LYS B C 1
ATOM 1854 O O . LYS B 1 81 ? 0.071 31.719 4.691 1 97.75 81 LYS B O 1
ATOM 1859 N N . GLY B 1 82 ? 0.358 29.875 5.992 1 97.19 82 GLY B N 1
ATOM 1860 C CA . GLY B 1 82 ? -0.866 30.125 6.738 1 97.19 82 GLY B CA 1
ATOM 1861 C C . GLY B 1 82 ? -2.084 29.469 6.113 1 97.19 82 GLY B C 1
ATOM 1862 O O . GLY B 1 82 ? -3.16 29.438 6.715 1 97.19 82 GLY B O 1
ATOM 1863 N N . GLU B 1 83 ? -1.91 28.891 4.965 1 97.69 83 GLU B N 1
ATOM 1864 C CA . GLU B 1 83 ? -3.033 28.297 4.254 1 97.69 83 GLU B CA 1
ATOM 1865 C C . GLU B 1 83 ? -3.359 26.906 4.805 1 97.69 83 GLU B C 1
ATOM 1867 O O . GLU B 1 83 ? -2.453 26.125 5.117 1 97.69 83 GLU B O 1
ATOM 1872 N N . ILE B 1 84 ? -4.656 26.703 4.918 1 97.69 84 ILE B N 1
ATOM 1873 C CA . ILE B 1 84 ? -5.184 25.375 5.219 1 97.69 84 ILE B CA 1
ATOM 1874 C C . ILE B 1 84 ? -5.816 24.781 3.965 1 97.69 84 ILE B C 1
ATOM 1876 O O . ILE B 1 84 ? -6.52 25.469 3.227 1 97.69 84 ILE B O 1
ATOM 1880 N N . GLN B 1 85 ? -5.457 23.594 3.701 1 98.19 85 GLN B N 1
ATOM 1881 C CA . GLN B 1 85 ? -6.023 22.875 2.562 1 98.19 85 GLN B CA 1
ATOM 1882 C C . GLN B 1 85 ? -6.668 21.562 3 1 98.19 85 GLN B C 1
ATOM 1884 O O . GLN B 1 85 ? -6.059 20.781 3.732 1 98.19 85 GLN B O 1
ATOM 1889 N N . GLU B 1 86 ? -7.902 21.359 2.641 1 97.56 86 GLU B N 1
ATOM 1890 C CA . GLU B 1 86 ? -8.633 20.125 2.912 1 97.56 86 GLU B CA 1
ATOM 1891 C C . GLU B 1 86 ? -8.789 19.297 1.645 1 97.56 86 GLU B C 1
ATOM 1893 O O . GLU B 1 86 ? -9.156 19.812 0.59 1 97.56 86 GLU B O 1
ATOM 1898 N N . ILE B 1 87 ? -8.477 18.062 1.755 1 97.75 87 ILE B N 1
ATOM 1899 C CA . ILE B 1 87 ? -8.594 17.156 0.625 1 97.75 87 ILE B CA 1
ATOM 1900 C C . ILE B 1 87 ? -9.328 15.883 1.064 1 97.75 87 ILE B C 1
ATOM 1902 O O . ILE B 1 87 ? -8.914 15.219 2.014 1 97.75 87 ILE B O 1
ATOM 1906 N N . TYR B 1 88 ? -10.375 15.539 0.379 1 96.88 88 TYR B N 1
ATOM 1907 C CA . TYR B 1 88 ? -11.078 14.289 0.643 1 96.88 88 TYR B CA 1
ATOM 1908 C C . TYR B 1 88 ? -10.562 13.172 -0.258 1 96.88 88 TYR B C 1
ATOM 1910 O O . TYR B 1 88 ? -10.539 13.312 -1.482 1 96.88 88 TYR B O 1
ATOM 1918 N N . LEU B 1 89 ? -10.125 12.094 0.435 1 97.44 89 LEU B N 1
ATOM 1919 C CA . LEU B 1 89 ? -9.523 10.969 -0.276 1 97.44 89 LEU B CA 1
ATOM 1920 C C . LEU B 1 89 ? -10.203 9.656 0.107 1 97.44 89 LEU B C 1
ATOM 1922 O O . LEU B 1 89 ? -10.641 9.492 1.249 1 97.44 89 LEU B O 1
ATOM 1926 N N . GLY B 1 90 ? -10.219 8.758 -0.861 1 96.44 90 GLY B N 1
ATOM 1927 C CA . GLY B 1 90 ? -10.711 7.426 -0.561 1 96.44 90 GLY B CA 1
ATOM 1928 C C . GLY B 1 90 ? -11.453 6.789 -1.719 1 96.44 90 GLY B C 1
ATOM 1929 O O . GLY B 1 90 ? -11.102 6.996 -2.881 1 96.44 90 GLY B O 1
ATOM 1930 N N . ASP B 1 91 ? -12.453 6.016 -1.392 1 92.75 91 ASP B N 1
ATOM 1931 C CA . ASP B 1 91 ? -13.203 5.203 -2.344 1 92.75 91 ASP B CA 1
ATOM 1932 C C . ASP B 1 91 ? -13.852 6.074 -3.418 1 92.75 91 ASP B C 1
ATOM 1934 O O . ASP B 1 91 ? -13.859 5.711 -4.598 1 92.75 91 ASP B O 1
ATOM 1938 N N . LYS B 1 92 ? -14.281 7.207 -3.08 1 92.81 92 LYS B N 1
ATOM 1939 C CA . LYS B 1 92 ? -15.008 8.078 -4.004 1 92.81 92 LYS B CA 1
ATOM 1940 C C . LYS B 1 92 ? -14.055 9.039 -4.715 1 92.81 92 LYS B C 1
ATOM 1942 O O . LYS B 1 92 ? -14.461 9.758 -5.629 1 92.81 92 LYS B O 1
ATOM 1947 N N . ASN B 1 93 ? -12.859 9.102 -4.254 1 96.25 93 ASN B N 1
ATOM 1948 C CA . ASN B 1 93 ? -11.82 9.977 -4.805 1 96.25 93 ASN B CA 1
ATOM 1949 C C . ASN B 1 93 ? -10.43 9.367 -4.629 1 96.25 93 ASN B C 1
ATOM 1951 O O . ASN B 1 93 ? -9.656 9.82 -3.783 1 96.25 93 ASN B O 1
ATOM 1955 N N . TYR B 1 94 ? -10.133 8.422 -5.473 1 98.19 94 TYR B N 1
ATOM 1956 C CA . TYR B 1 94 ? -8.836 7.762 -5.391 1 98.19 94 TYR B CA 1
ATOM 1957 C C . TYR B 1 94 ? -7.75 8.602 -6.059 1 98.19 94 TYR B C 1
ATOM 1959 O O . TYR B 1 94 ? -7.723 8.727 -7.285 1 98.19 94 TYR B O 1
ATOM 1967 N N . SER B 1 95 ? -6.871 9.203 -5.246 1 98.62 95 SER B N 1
ATOM 1968 C CA . SER B 1 95 ? -5.848 10.125 -5.727 1 98.62 95 SER B CA 1
ATOM 1969 C C . SER B 1 95 ? -4.547 9.969 -4.945 1 98.62 95 SER B C 1
ATOM 1971 O O . SER B 1 95 ? -4.539 9.398 -3.852 1 98.62 95 SER B O 1
ATOM 1973 N N . LEU B 1 96 ? -3.527 10.383 -5.59 1 98.81 96 LEU B N 1
ATOM 1974 C CA . LEU B 1 96 ? -2.248 10.547 -4.91 1 98.81 96 LEU B CA 1
ATOM 1975 C C . LEU B 1 96 ? -2.088 11.977 -4.398 1 98.81 96 LEU B C 1
ATOM 1977 O O . LEU B 1 96 ? -2.295 12.938 -5.145 1 98.81 96 LEU B O 1
ATOM 1981 N N . VAL B 1 97 ? -1.807 12.109 -3.16 1 98.81 97 VAL B N 1
ATOM 1982 C CA . VAL B 1 97 ? -1.427 13.414 -2.623 1 98.81 97 VAL B CA 1
ATOM 1983 C C . VAL B 1 97 ? 0.028 13.375 -2.16 1 98.81 97 VAL B C 1
ATOM 1985 O O . VAL B 1 97 ? 0.387 12.594 -1.28 1 98.81 97 VAL B O 1
ATOM 1988 N N . GLN B 1 98 ? 0.811 14.188 -2.764 1 98.88 98 GLN B N 1
ATOM 1989 C CA . GLN B 1 98 ? 2.201 14.336 -2.346 1 98.88 98 GLN B CA 1
ATOM 1990 C C . GLN B 1 98 ? 2.389 15.586 -1.495 1 98.88 98 GLN B C 1
ATOM 1992 O O . GLN B 1 98 ? 2.025 16.688 -1.912 1 98.88 98 GLN B O 1
ATOM 1997 N N . ILE B 1 99 ? 2.896 15.398 -0.335 1 98.62 99 ILE B N 1
ATOM 1998 C CA . ILE B 1 99 ? 3.096 16.469 0.636 1 98.62 99 ILE B CA 1
ATOM 1999 C C . ILE B 1 99 ? 4.59 16.75 0.802 1 98.62 99 ILE B C 1
ATOM 2001 O O . ILE B 1 99 ? 5.34 15.883 1.259 1 98.62 99 ILE B O 1
ATOM 2005 N N . PRO B 1 100 ? 5.047 17.922 0.418 1 98.06 100 PRO B N 1
ATOM 2006 C CA . PRO B 1 100 ? 6.469 18.234 0.602 1 98.06 100 PRO B CA 1
ATOM 2007 C C . PRO B 1 100 ? 6.863 18.344 2.074 1 98.06 100 PRO B C 1
ATOM 2009 O O . PRO B 1 100 ? 5.996 18.453 2.943 1 98.06 100 PRO B O 1
ATOM 2012 N N . SER B 1 101 ? 8.18 18.25 2.342 1 96.94 101 SER B N 1
ATOM 2013 C CA . SER B 1 101 ? 8.672 18.406 3.707 1 96.94 101 SER B CA 1
ATOM 2014 C C . SER B 1 101 ? 8.258 19.75 4.289 1 96.94 101 SER B C 1
ATOM 2016 O O . SER B 1 101 ? 8.023 20.703 3.549 1 96.94 101 SER B O 1
ATOM 2018 N N . ASN B 1 102 ? 8.039 19.781 5.551 1 97.38 102 ASN B N 1
ATOM 2019 C CA . ASN B 1 102 ? 7.785 21 6.32 1 97.38 102 ASN B CA 1
ATOM 2020 C C . ASN B 1 102 ? 6.367 21.516 6.105 1 97.38 102 ASN B C 1
ATOM 2022 O O . ASN B 1 102 ? 6.117 22.719 6.211 1 97.38 102 ASN B O 1
ATOM 2026 N N . VAL B 1 103 ? 5.512 20.703 5.684 1 98.19 103 VAL B N 1
ATOM 2027 C CA . VAL B 1 103 ? 4.082 20.984 5.664 1 98.19 103 VAL B CA 1
ATOM 2028 C C . VAL B 1 103 ? 3.361 20.125 6.695 1 98.19 103 VAL B C 1
ATOM 2030 O O . VAL B 1 103 ? 3.48 18.906 6.68 1 98.19 103 VAL B O 1
ATOM 2033 N N . TRP B 1 104 ? 2.68 20.734 7.617 1 98 104 TRP B N 1
ATOM 2034 C CA . TRP B 1 104 ? 1.902 20 8.609 1 98 104 TRP B CA 1
ATOM 2035 C C . TRP B 1 104 ? 0.762 19.234 7.945 1 98 104 TRP B C 1
ATOM 2037 O O . TRP B 1 104 ? 0.118 19.734 7.023 1 98 104 TRP B O 1
ATOM 2047 N N . ASN B 1 105 ? 0.55 18.062 8.445 1 98.38 105 ASN B N 1
ATOM 2048 C CA . ASN B 1 105 ? -0.564 17.297 7.902 1 98.38 105 ASN B CA 1
ATOM 2049 C C . ASN B 1 105 ? -1.221 16.422 8.969 1 98.38 105 ASN B C 1
ATOM 2051 O O . ASN B 1 105 ? -0.597 16.094 9.977 1 98.38 105 ASN B O 1
ATOM 2055 N N . GLY B 1 106 ? -2.439 16.125 8.789 1 97.62 106 GLY B N 1
ATOM 2056 C CA . GLY B 1 106 ? -3.27 15.211 9.547 1 97.62 106 GLY B CA 1
ATOM 2057 C C . GLY B 1 106 ? -4.516 14.773 8.805 1 97.62 106 GLY B C 1
ATOM 2058 O O . GLY B 1 106 ? -4.883 15.367 7.793 1 97.62 106 GLY B O 1
ATOM 2059 N N . PHE B 1 107 ? -5.082 13.664 9.297 1 97.81 107 PHE B N 1
ATOM 2060 C CA . PHE B 1 107 ? -6.297 13.25 8.609 1 97.81 107 PHE B CA 1
ATOM 2061 C C . PHE B 1 107 ? -7.297 12.641 9.594 1 97.81 107 PHE B C 1
ATOM 2063 O O . PHE B 1 107 ? -6.906 12.117 10.633 1 97.81 107 PHE B O 1
ATOM 2070 N N . LYS B 1 108 ? -8.547 12.781 9.258 1 97.56 108 LYS B N 1
ATOM 2071 C CA . LYS B 1 108 ? -9.68 12.211 9.977 1 97.56 108 LYS B CA 1
ATOM 2072 C C . LYS B 1 108 ? -10.422 11.188 9.117 1 97.56 108 LYS B C 1
ATOM 2074 O O . LYS B 1 108 ? -10.656 11.43 7.934 1 97.56 108 LYS B O 1
ATOM 2079 N N . CYS B 1 109 ? -10.711 10.141 9.758 1 97.75 109 CYS B N 1
ATOM 2080 C CA . CYS B 1 109 ? -11.555 9.18 9.062 1 97.75 109 CYS B CA 1
ATOM 2081 C C . CYS B 1 109 ? -13 9.672 8.992 1 97.75 109 CYS B C 1
ATOM 2083 O O . CYS B 1 109 ? -13.656 9.812 10.023 1 97.75 109 CYS B O 1
ATOM 2085 N N . VAL B 1 110 ? -13.617 10 7.887 1 94.5 110 VAL B N 1
ATOM 2086 C CA . VAL B 1 110 ? -14.93 10.617 7.766 1 94.5 110 VAL B CA 1
ATOM 2087 C C . VAL B 1 110 ? -15.938 9.594 7.246 1 94.5 110 VAL B C 1
ATOM 2089 O O . VAL B 1 110 ? -17.141 9.875 7.184 1 94.5 110 VAL B O 1
ATOM 2092 N N . GLY B 1 111 ? -15.727 8.406 7.129 1 87.81 111 GLY B N 1
ATOM 2093 C CA . GLY B 1 111 ? -16.641 7.359 6.707 1 87.81 111 GLY B CA 1
ATOM 2094 C C . GLY B 1 111 ? -17.062 6.438 7.836 1 87.81 111 GLY B C 1
ATOM 2095 O O . GLY B 1 111 ? -16.719 6.676 8.992 1 87.81 111 GLY B O 1
ATOM 2096 N N . THR B 1 112 ? -17.906 5.473 7.477 1 90.5 112 THR B N 1
ATOM 2097 C CA . THR B 1 112 ? -18.406 4.52 8.461 1 90.5 112 THR B CA 1
ATOM 2098 C C . THR B 1 112 ? -17.438 3.346 8.609 1 90.5 112 THR B C 1
ATOM 2100 O O . THR B 1 112 ? -17.516 2.586 9.578 1 90.5 112 THR B O 1
ATOM 2103 N N . ASP B 1 113 ? -16.562 3.289 7.672 1 93.62 113 ASP B N 1
ATOM 2104 C CA . ASP B 1 113 ? -15.625 2.17 7.676 1 93.62 113 ASP B CA 1
ATOM 2105 C C . ASP B 1 113 ? -14.219 2.635 8.039 1 93.62 113 ASP B C 1
ATOM 2107 O O . ASP B 1 113 ? -13.867 3.795 7.812 1 93.62 113 ASP B O 1
ATOM 2111 N N . GLU B 1 114 ? -13.484 1.743 8.578 1 96.5 114 GLU B N 1
ATOM 2112 C CA . GLU B 1 114 ? -12.055 1.992 8.781 1 96.5 114 GLU B CA 1
ATOM 2113 C C . GLU B 1 114 ? -11.367 2.338 7.469 1 96.5 114 GLU B C 1
ATOM 2115 O O . GLU B 1 114 ? -11.648 1.728 6.434 1 96.5 114 GLU B O 1
ATOM 2120 N N . ALA B 1 115 ? -10.547 3.326 7.547 1 98.25 115 ALA B N 1
ATOM 2121 C CA . ALA B 1 115 ? -9.797 3.705 6.352 1 98.25 115 ALA B CA 1
ATOM 2122 C C . ALA B 1 115 ? -8.367 3.156 6.402 1 98.25 115 ALA B C 1
ATOM 2124 O O . ALA B 1 115 ? -7.82 2.936 7.484 1 98.25 115 ALA B O 1
ATOM 2125 N N . ILE B 1 116 ? -7.844 2.857 5.238 1 98.62 116 ILE B N 1
ATOM 2126 C CA . ILE B 1 116 ? -6.461 2.424 5.102 1 98.62 116 ILE B CA 1
ATOM 2127 C C . ILE B 1 116 ? -5.703 3.391 4.188 1 98.62 116 ILE B C 1
ATOM 2129 O O . ILE B 1 116 ? -6.031 3.521 3.008 1 98.62 116 ILE B O 1
ATOM 2133 N N . VAL B 1 117 ? -4.699 4.023 4.73 1 98.75 117 VAL B N 1
ATOM 2134 C CA . VAL B 1 117 ? -3.893 5.004 4.008 1 98.75 117 VAL B CA 1
ATOM 2135 C C . VAL B 1 117 ? -2.521 4.41 3.695 1 98.75 117 VAL B C 1
ATOM 2137 O O . VAL B 1 117 ? -1.777 4.035 4.605 1 98.75 117 VAL B O 1
ATOM 2140 N N . ALA B 1 118 ? -2.244 4.289 2.43 1 98.88 118 ALA B N 1
ATOM 2141 C CA . ALA B 1 118 ? -0.883 3.961 2.014 1 98.88 118 ALA B CA 1
ATOM 2142 C C . ALA B 1 118 ? 0.004 5.203 2.012 1 98.88 118 ALA B C 1
ATOM 2144 O O . ALA B 1 118 ? -0.393 6.254 1.51 1 98.88 118 ALA B O 1
ATOM 2145 N N . ASP B 1 119 ? 1.151 5.066 2.613 1 98.44 119 ASP B N 1
ATOM 2146 C CA . ASP B 1 119 ? 2.111 6.164 2.668 1 98.44 119 ASP B CA 1
ATOM 2147 C C . ASP B 1 119 ? 3.471 5.734 2.121 1 98.44 119 ASP B C 1
ATOM 2149 O O . ASP B 1 119 ? 4.184 4.953 2.756 1 98.44 119 ASP B O 1
ATOM 2153 N N . LEU B 1 120 ? 3.771 6.188 0.933 1 98.62 120 LEU B N 1
ATOM 2154 C CA . LEU B 1 120 ? 5.09 6 0.339 1 98.62 120 LEU B CA 1
ATOM 2155 C C . LEU B 1 120 ? 5.992 7.195 0.625 1 98.62 120 LEU B C 1
ATOM 2157 O O . LEU B 1 120 ? 5.668 8.32 0.244 1 98.62 120 LEU B O 1
ATOM 2161 N N . ILE B 1 121 ? 7.09 6.914 1.294 1 97.44 121 ILE B N 1
ATOM 2162 C CA . ILE B 1 121 ? 8.008 7.965 1.728 1 97.44 121 ILE B CA 1
ATOM 2163 C C . ILE B 1 121 ? 9.352 7.805 1.02 1 97.44 121 ILE B C 1
ATOM 2165 O O . ILE B 1 121 ? 9.82 6.684 0.814 1 97.44 121 ILE B O 1
ATOM 2169 N N . ASN B 1 122 ? 9.984 8.891 0.748 1 97.5 122 ASN B N 1
ATOM 2170 C CA . ASN B 1 122 ? 11.18 8.859 -0.092 1 97.5 122 ASN B CA 1
ATOM 2171 C C . ASN B 1 122 ? 12.43 8.555 0.724 1 97.5 122 ASN B C 1
ATOM 2173 O O . ASN B 1 122 ? 13.492 8.273 0.161 1 97.5 122 ASN B O 1
ATOM 2177 N N . ILE B 1 123 ? 12.375 8.617 2.029 1 95.81 123 ILE B N 1
ATOM 2178 C CA . ILE B 1 123 ? 13.508 8.281 2.893 1 95.81 123 ILE B CA 1
ATOM 2179 C C . ILE B 1 123 ? 13.047 7.34 4.004 1 95.81 123 ILE B C 1
ATOM 2181 O O . ILE B 1 123 ? 11.844 7.219 4.266 1 95.81 123 ILE B O 1
ATOM 2185 N N . ILE B 1 124 ? 14.023 6.656 4.547 1 93.25 124 ILE B N 1
ATOM 2186 C CA . ILE B 1 124 ? 13.695 5.793 5.676 1 93.25 124 ILE B CA 1
ATOM 2187 C C . ILE B 1 124 ? 13.32 6.645 6.887 1 93.25 124 ILE B C 1
ATOM 2189 O O . ILE B 1 124 ? 13.969 7.656 7.168 1 93.25 124 ILE B O 1
ATOM 2193 N N . HIS B 1 125 ? 12.305 6.211 7.508 1 86.25 125 HIS B N 1
ATOM 2194 C CA . HIS B 1 125 ? 11.82 6.969 8.656 1 86.25 125 HIS B CA 1
ATOM 2195 C C . HIS B 1 125 ? 12.867 7.035 9.758 1 86.25 125 HIS B C 1
ATOM 2197 O O . HIS B 1 125 ? 13.43 6.008 10.148 1 86.25 125 HIS B O 1
ATOM 2203 N N . GLU B 1 126 ? 13.164 8.242 10.109 1 82.81 126 GLU B N 1
ATOM 2204 C CA . GLU B 1 126 ? 13.977 8.492 11.289 1 82.81 126 GLU B CA 1
ATOM 2205 C C . GLU B 1 126 ? 13.211 9.305 12.328 1 82.81 126 GLU B C 1
ATOM 2207 O O . GLU B 1 126 ? 12.594 10.32 12 1 82.81 126 GLU B O 1
ATOM 2212 N N . ASP B 1 127 ? 13.156 8.812 13.461 1 75.31 127 ASP B N 1
ATOM 2213 C CA . ASP B 1 127 ? 12.367 9.43 14.516 1 75.31 127 ASP B CA 1
ATOM 2214 C C . ASP B 1 127 ? 12.703 10.914 14.648 1 75.31 127 ASP B C 1
ATOM 2216 O O . ASP B 1 127 ? 11.82 11.734 14.922 1 75.31 127 ASP B O 1
ATOM 2220 N N . ASP B 1 128 ? 13.781 11.234 14.414 1 79.31 128 ASP B N 1
ATOM 2221 C CA . ASP B 1 128 ? 14.25 12.586 14.703 1 79.31 128 ASP B CA 1
ATOM 2222 C C . ASP B 1 128 ? 13.812 13.562 13.609 1 79.31 128 ASP B C 1
ATOM 2224 O O . ASP B 1 128 ? 13.969 14.773 13.758 1 79.31 128 ASP B O 1
ATOM 2228 N N . GLU B 1 129 ? 13.148 13.008 12.672 1 84.25 129 GLU B N 1
ATOM 2229 C CA . GLU B 1 129 ? 12.875 13.953 11.594 1 84.25 129 GLU B CA 1
ATOM 2230 C C . GLU B 1 129 ? 11.398 14.359 11.578 1 84.25 129 GLU B C 1
ATOM 2232 O O . GLU B 1 129 ? 10.977 15.148 10.734 1 84.25 129 GLU B O 1
ATOM 2237 N N . MET B 1 130 ? 10.719 13.844 12.562 1 88.31 130 MET B N 1
ATOM 2238 C CA . MET B 1 130 ? 9.281 14.117 12.617 1 88.31 130 MET B CA 1
ATOM 2239 C C . MET B 1 130 ? 8.914 14.844 13.906 1 88.31 130 MET B C 1
ATOM 2241 O O . MET B 1 130 ? 9.445 14.531 14.977 1 88.31 130 MET B O 1
ATOM 2245 N N . LEU B 1 131 ? 7.992 15.859 13.797 1 90.56 131 LEU B N 1
ATOM 2246 C CA . LEU B 1 131 ? 7.402 16.547 14.945 1 90.56 131 LEU B CA 1
ATOM 2247 C C . LEU B 1 131 ? 5.891 16.328 14.984 1 90.56 131 LEU B C 1
ATOM 2249 O O . LEU B 1 131 ? 5.254 16.188 13.938 1 90.56 131 LEU B O 1
ATOM 2253 N N . ARG B 1 132 ? 5.441 16.344 16.203 1 92.56 132 ARG B N 1
ATOM 2254 C CA . ARG B 1 132 ? 4.012 16.125 16.391 1 92.56 132 ARG B CA 1
ATOM 2255 C C . ARG B 1 132 ? 3.385 17.25 17.203 1 92.56 132 ARG B C 1
ATOM 2257 O O . ARG B 1 132 ? 4.066 17.891 18.016 1 92.56 132 ARG B O 1
ATOM 2264 N N . LEU B 1 133 ? 2.123 17.547 16.906 1 92.56 133 LEU B N 1
ATOM 2265 C CA . LEU B 1 133 ? 1.274 18.438 17.688 1 92.56 133 LEU B CA 1
ATOM 2266 C C . LEU B 1 133 ? -0.069 17.781 18 1 92.56 133 LEU B C 1
ATOM 2268 O O . LEU B 1 133 ? -0.559 16.969 17.219 1 92.56 133 LEU B O 1
ATOM 2272 N N . ASP B 1 134 ? -0.592 18.125 19.141 1 93 134 ASP B N 1
ATOM 2273 C CA . ASP B 1 134 ? -1.951 17.688 19.438 1 93 134 ASP B CA 1
ATOM 2274 C C . ASP B 1 134 ? -2.936 18.188 18.375 1 93 134 ASP B C 1
ATOM 2276 O O . ASP B 1 134 ? -2.934 19.375 18.031 1 93 134 ASP B O 1
ATOM 2280 N N . PRO B 1 135 ? -3.689 17.328 17.953 1 92.06 135 PRO B N 1
ATOM 2281 C CA . PRO B 1 135 ? -4.574 17.734 16.859 1 92.06 135 PRO B CA 1
ATOM 2282 C C . PRO B 1 135 ? -5.645 18.734 17.297 1 92.06 135 PRO B C 1
ATOM 2284 O O . PRO B 1 135 ? -6.176 19.484 16.469 1 92.06 135 PRO B O 1
ATOM 2287 N N . HIS B 1 136 ? -5.934 18.75 18.484 1 91.31 136 HIS B N 1
ATOM 2288 C CA . HIS B 1 136 ? -7.059 19.562 18.953 1 91.31 136 HIS B CA 1
ATOM 2289 C C . HIS B 1 136 ? -6.582 20.766 19.75 1 91.31 136 HIS B C 1
ATOM 2291 O O . HIS B 1 136 ? -7.25 21.797 19.781 1 91.31 136 HIS B O 1
ATOM 2297 N N . GLU B 1 137 ? -5.477 20.562 20.391 1 90.88 137 GLU B N 1
ATOM 2298 C CA . GLU B 1 137 ? -4.973 21.625 21.25 1 90.88 137 GLU B CA 1
ATOM 2299 C C . GLU B 1 137 ? -3.494 21.906 20.984 1 90.88 137 GLU B C 1
ATOM 2301 O O . GLU B 1 137 ? -2.627 21.141 21.422 1 90.88 137 GLU B O 1
ATOM 2306 N N . ASN B 1 138 ? -3.213 22.953 20.328 1 91.06 138 ASN B N 1
ATOM 2307 C CA . ASN B 1 138 ? -1.85 23.422 20.078 1 91.06 138 ASN B CA 1
ATOM 2308 C C . ASN B 1 138 ? -1.814 24.906 19.734 1 91.06 138 ASN B C 1
ATOM 2310 O O . ASN B 1 138 ? -2.859 25.516 19.5 1 91.06 138 ASN B O 1
ATOM 2314 N N . ASN B 1 139 ? -0.629 25.453 19.672 1 91.62 139 ASN B N 1
ATOM 2315 C CA . ASN B 1 139 ? -0.506 26.891 19.5 1 91.62 139 ASN B CA 1
ATOM 2316 C C . ASN B 1 139 ? -0.086 27.25 18.078 1 91.62 139 ASN B C 1
ATOM 2318 O O . ASN B 1 139 ? 0.241 28.406 17.797 1 91.62 139 ASN B O 1
ATOM 2322 N N . ILE B 1 140 ? -0.109 26.344 17.156 1 92.44 140 ILE B N 1
ATOM 2323 C CA . ILE B 1 140 ? 0.409 26.578 15.805 1 92.44 140 ILE B CA 1
ATOM 2324 C C . ILE B 1 140 ? -0.733 26.531 14.797 1 92.44 140 ILE B C 1
ATOM 2326 O O . ILE B 1 140 ? -0.885 27.438 13.969 1 92.44 140 ILE B O 1
ATOM 2330 N N . ILE B 1 141 ? -1.565 25.5 14.938 1 94.94 141 ILE B N 1
ATOM 2331 C CA . ILE B 1 141 ? -2.596 25.266 13.93 1 94.94 141 ILE B CA 1
ATOM 2332 C C . ILE B 1 141 ? -3.977 25.391 14.57 1 94.94 141 ILE B C 1
ATOM 2334 O O . ILE B 1 141 ? -4.344 24.609 15.445 1 94.94 141 ILE B O 1
ATOM 2338 N N . LYS B 1 142 ? -4.723 26.281 14.156 1 93 142 LYS B N 1
ATOM 2339 C CA . LYS B 1 142 ? -6.113 26.422 14.578 1 93 142 LYS B CA 1
ATOM 2340 C C . LYS B 1 142 ? -7.066 25.781 13.57 1 93 142 LYS B C 1
ATOM 2342 O O . LYS B 1 142 ? -7.383 26.375 12.539 1 93 142 LYS B O 1
ATOM 2347 N N . TYR B 1 143 ? -7.445 24.625 13.891 1 94.75 143 TYR B N 1
ATOM 2348 C CA . TYR B 1 143 ? -8.32 23.875 12.992 1 94.75 143 TYR B CA 1
ATOM 2349 C C . TYR B 1 143 ? -9.359 23.078 13.781 1 94.75 143 TYR B C 1
ATOM 2351 O O . TYR B 1 143 ? -9.023 22.438 14.781 1 94.75 143 TYR B O 1
ATOM 2359 N N . ASP B 1 144 ? -10.602 23.078 13.352 1 92.94 144 ASP B N 1
ATOM 2360 C CA . ASP B 1 144 ? -11.695 22.312 13.953 1 92.94 144 ASP B CA 1
ATOM 2361 C C . ASP B 1 144 ? -12.008 21.062 13.141 1 92.94 144 ASP B C 1
ATOM 2363 O O . ASP B 1 144 ? -12.555 21.141 12.039 1 92.94 144 ASP B O 1
ATOM 2367 N N . TRP B 1 145 ? -11.789 19.906 13.695 1 93.75 145 TRP B N 1
ATOM 2368 C CA . TRP B 1 145 ? -11.922 18.625 13 1 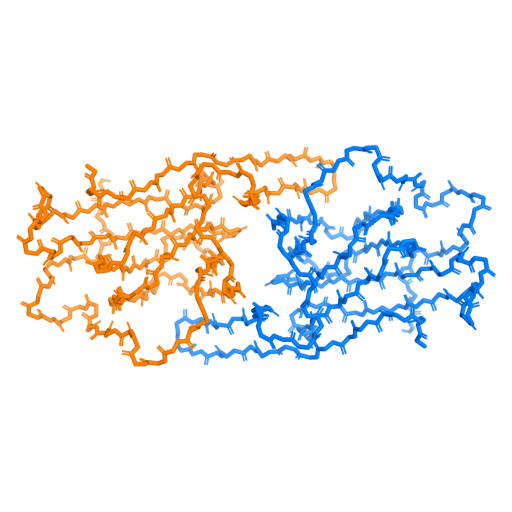93.75 145 TRP B CA 1
ATOM 2369 C C . TRP B 1 145 ? -13.391 18.203 12.93 1 93.75 145 TRP B C 1
ATOM 2371 O O . TRP B 1 145 ? -13.719 17.188 12.312 1 93.75 145 TRP B O 1
ATOM 2381 N N . SER B 1 146 ? -14.25 18.906 13.586 1 86.69 146 SER B N 1
ATOM 2382 C CA . SER B 1 146 ? -15.656 18.516 13.594 1 86.69 146 SER B CA 1
ATOM 2383 C C . SER B 1 146 ? -16.25 18.578 12.195 1 86.69 146 SER B C 1
ATOM 2385 O O . SER B 1 146 ? -15.797 19.359 11.352 1 86.69 146 SER B O 1
ATOM 2387 N N . LEU B 1 147 ? -17.062 17.516 11.977 1 75.06 147 LEU B N 1
ATOM 2388 C CA . LEU B 1 147 ? -17.781 17.531 10.711 1 75.06 147 LEU B CA 1
ATOM 2389 C C . LEU B 1 147 ? -18.688 18.75 10.609 1 75.06 147 LEU B C 1
ATOM 2391 O O . LEU B 1 147 ? -19.328 19.141 11.594 1 75.06 147 LEU B O 1
ATOM 2395 N N . LYS B 1 148 ? -18.422 19.469 9.531 1 63.91 148 LYS B N 1
ATOM 2396 C CA . LYS B 1 148 ? -19.312 20.609 9.359 1 63.91 148 LYS B CA 1
ATOM 2397 C C . LYS B 1 148 ? -20.625 20.188 8.688 1 63.91 148 LYS B C 1
ATOM 2399 O O . LYS B 1 148 ? -20.609 19.766 7.523 1 63.91 148 LYS B O 1
ATOM 2404 N N . ASP B 1 149 ? -21.578 19.75 9.508 1 56.25 149 ASP B N 1
ATOM 2405 C CA . ASP B 1 149 ? -22.906 19.5 8.953 1 56.25 149 ASP B CA 1
ATOM 2406 C C . ASP B 1 149 ? -23.375 20.672 8.094 1 56.25 149 ASP B C 1
ATOM 2408 O O . ASP B 1 149 ? -23.062 21.828 8.383 1 56.25 149 ASP B O 1
ATOM 2412 N N . ARG B 1 150 ? -23.625 20.359 6.754 1 51.88 150 ARG B N 1
ATOM 2413 C CA . ARG B 1 150 ? -24.312 21.406 5.996 1 51.88 150 ARG B CA 1
ATOM 2414 C C . ARG B 1 150 ? -25.766 21.031 5.758 1 51.88 150 ARG B C 1
ATOM 2416 O O . ARG B 1 150 ? -26.109 19.844 5.664 1 51.88 150 ARG B O 1
#

Sequence (300 aa):
MINGVIVKPLRKIPDDRGSIMKMQESCDDEFKGFGEIYFSTIYPGVVKGWHIHKKAVLNYAVVKGMIKLVLFDDRKNSSTKGEIQEIYLGDKNYSLVQIPSNVWNGFKCVGTDEAIVADLINIIHEDDEMLRLDPHENNIIKYDWSLKDRMINGVIVKPLRKIPDDRGSIMKMQESCDDEFKGFGEIYFSTIYPGVVKGWHIHKKAVLNYAVVKGMIKLVLFDDRKNSSTKGEIQEIYLGDKNYSLVQIPSNVWNGFKCVGTDEAIVADLINIIHEDDEMLRLDPHENNIIKYDWSLKDR